Protein AF-A0A2A5VIR0-F1 (afdb_monomer)

Solvent-accessible surface area (backbone atoms only — not comparable to full-atom values): 11145 Å² total; per-residue (Å²): 131,72,74,65,56,64,57,52,56,53,51,52,52,52,54,54,52,64,68,53,48,66,62,61,69,66,68,71,65,62,74,72,66,67,50,61,72,65,53,66,57,58,93,61,82,39,83,31,46,50,78,50,69,85,52,73,14,17,58,43,72,91,41,32,42,75,50,42,84,80,55,85,81,76,68,96,75,58,80,75,69,42,66,66,67,80,75,40,81,60,95,44,83,82,37,46,68,54,30,76,36,74,37,73,74,72,58,92,94,60,79,58,70,54,76,48,72,57,94,48,82,85,64,48,86,59,58,28,58,69,59,70,51,59,45,53,60,89,81,55,58,46,72,37,65,78,39,56,35,46,24,31,39,36,32,16,93,73,30,30,38,35,42,30,37,88,61,51,71,44,49,49,77,42,70,49,62,77,49,99,63,56,110

Foldseek 3Di:
DDPVVVVVVVVVVVVVCVVCVVVVVVPPPPCVVVCLVVLLEQPDQDAEPQLNPVAQQFQFLVSHAECAVSDPPPDDYDYDHHYDLPQCPDDDQHTSSQDHHYDHDDDPPDKDKDKFFDPCPPHDPVLQFNDKDFAADSPGQCNGRPGRTQKIFTGFPHRMWMQMQQQDTDRGPDMGGPDPHRD

Structure (mmCIF, N/CA/C/O backbone):
data_AF-A0A2A5VIR0-F1
#
_entry.id   AF-A0A2A5VIR0-F1
#
loop_
_atom_site.group_PDB
_atom_site.id
_atom_site.type_symbol
_atom_site.label_atom_id
_atom_site.label_alt_id
_atom_site.label_comp_id
_atom_site.label_asym_id
_atom_site.label_entity_id
_atom_site.label_seq_id
_atom_site.pdbx_PDB_ins_code
_atom_site.Cartn_x
_atom_site.Cartn_y
_atom_site.Cartn_z
_atom_site.occupancy
_atom_site.B_iso_or_equiv
_atom_site.auth_seq_id
_atom_site.auth_comp_id
_atom_site.auth_asym_id
_atom_site.auth_atom_id
_atom_site.pdbx_PDB_model_num
ATOM 1 N N . MET A 1 1 ? -35.085 15.193 75.325 1.00 48.41 1 MET A N 1
ATOM 2 C CA . MET A 1 1 ? -33.877 15.356 74.484 1.00 48.41 1 MET A CA 1
ATOM 3 C C . MET A 1 1 ? -34.327 15.307 73.036 1.00 48.41 1 MET A C 1
ATOM 5 O O . MET A 1 1 ? -35.192 14.509 72.719 1.00 48.41 1 MET A O 1
ATOM 9 N N . ASN A 1 2 ? -33.869 16.258 72.228 1.00 51.12 2 ASN A N 1
ATOM 10 C CA . ASN A 1 2 ? -34.508 16.691 70.986 1.00 51.12 2 ASN A CA 1
ATOM 11 C C . ASN A 1 2 ? -34.318 15.664 69.846 1.00 51.12 2 ASN A C 1
ATOM 13 O O . ASN A 1 2 ? -33.248 15.612 69.245 1.00 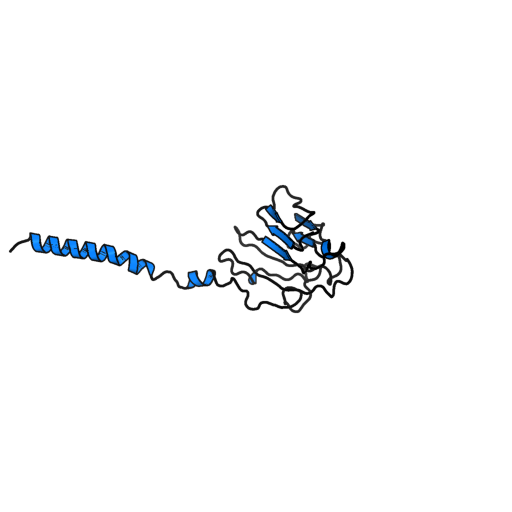51.12 2 ASN A O 1
ATOM 17 N N . GLU A 1 3 ? -35.344 14.863 69.542 1.00 54.97 3 GLU A N 1
ATOM 18 C CA . GLU A 1 3 ? -35.344 13.823 68.486 1.00 54.97 3 GLU A CA 1
ATOM 19 C C . GLU A 1 3 ? -35.065 14.379 67.072 1.00 54.97 3 GLU A C 1
ATOM 21 O O . GLU A 1 3 ? -34.673 13.641 66.166 1.00 54.97 3 GLU A O 1
ATOM 26 N N . ASN A 1 4 ? -35.177 15.700 66.891 1.00 55.66 4 ASN A N 1
ATOM 27 C CA . ASN A 1 4 ? -34.834 16.390 65.646 1.00 55.66 4 ASN A CA 1
ATOM 28 C C . ASN A 1 4 ? -33.325 16.599 65.432 1.00 55.66 4 ASN A C 1
ATOM 30 O O . ASN A 1 4 ? -32.903 16.786 64.290 1.00 55.66 4 ASN A O 1
ATOM 34 N N . ALA A 1 5 ? -32.494 16.541 66.479 1.00 55.31 5 ALA A N 1
ATOM 35 C CA . ALA A 1 5 ? -31.045 16.693 66.326 1.00 55.31 5 ALA A CA 1
ATOM 36 C C . ALA A 1 5 ? -30.426 15.475 65.617 1.00 55.31 5 ALA A C 1
ATOM 38 O O . ALA A 1 5 ? -29.619 15.627 64.703 1.00 55.31 5 ALA A O 1
ATOM 39 N N . THR A 1 6 ? -30.869 14.264 65.965 1.00 55.66 6 THR A N 1
ATOM 40 C CA . THR A 1 6 ? -30.346 13.006 65.406 1.00 55.66 6 THR A CA 1
ATOM 41 C C . THR A 1 6 ? -30.728 12.818 63.935 1.00 55.66 6 THR A C 1
ATOM 43 O O . THR A 1 6 ? -29.938 12.300 63.148 1.00 55.66 6 THR A O 1
ATOM 46 N N . ARG A 1 7 ? -31.921 13.283 63.532 1.00 55.75 7 ARG A N 1
ATOM 47 C CA . ARG A 1 7 ? -32.354 13.282 62.124 1.00 55.75 7 ARG A CA 1
ATOM 48 C C . ARG A 1 7 ? -31.561 14.268 61.266 1.00 55.75 7 ARG A C 1
ATOM 50 O O . ARG A 1 7 ? -31.216 13.927 60.141 1.00 55.75 7 ARG A O 1
ATOM 57 N N . SER A 1 8 ? -31.241 15.445 61.802 1.00 61.44 8 SER A N 1
ATOM 58 C CA . SER A 1 8 ? -30.458 16.468 61.095 1.00 61.44 8 SER A CA 1
ATOM 59 C C . SER A 1 8 ? -29.011 16.020 60.848 1.00 61.44 8 SER A C 1
ATOM 61 O O . SER A 1 8 ? -28.511 16.142 59.734 1.00 61.44 8 SER A O 1
ATOM 63 N N . VAL A 1 9 ? -28.370 15.405 61.850 1.00 64.25 9 VAL A N 1
ATOM 64 C CA . VAL A 1 9 ? -26.988 14.901 61.736 1.00 64.25 9 VAL A CA 1
ATOM 65 C C . VAL A 1 9 ? -26.881 13.724 60.761 1.00 64.25 9 VAL A C 1
ATOM 67 O O . VAL A 1 9 ? -25.942 13.665 59.974 1.00 64.25 9 VAL A O 1
ATOM 70 N N . ASN A 1 10 ? -27.850 12.804 60.757 1.00 61.81 10 ASN A N 1
ATOM 71 C CA . ASN A 1 10 ? -27.843 11.695 59.797 1.00 61.81 10 ASN A CA 1
ATOM 72 C C . ASN A 1 10 ? -28.061 12.165 58.351 1.00 61.81 10 ASN A C 1
ATOM 74 O O . ASN A 1 10 ? -27.482 11.592 57.429 1.00 61.81 10 ASN A O 1
ATOM 78 N N . LEU A 1 11 ? -28.862 13.216 58.139 1.00 63.50 11 LEU A N 1
ATOM 79 C CA . LEU A 1 11 ? -29.112 13.748 56.800 1.00 63.50 11 LEU A CA 1
ATOM 80 C C . LEU A 1 11 ? -27.880 14.469 56.231 1.00 63.50 11 LEU A C 1
ATOM 82 O O . LEU A 1 11 ? -27.562 14.296 55.056 1.00 63.50 11 LEU A O 1
ATOM 86 N N . THR A 1 12 ? -27.143 15.221 57.056 1.00 65.50 12 THR A N 1
ATOM 87 C CA . THR A 1 12 ? -25.905 15.888 56.622 1.00 65.50 12 THR A CA 1
ATOM 88 C C . THR A 1 12 ? -24.776 14.896 56.339 1.00 65.50 12 THR A C 1
ATOM 90 O O . THR A 1 12 ? -24.042 15.082 55.371 1.00 65.50 12 THR A O 1
ATOM 93 N N . LEU A 1 13 ? -24.674 13.802 57.102 1.00 64.69 13 LEU A N 1
ATOM 94 C CA . LEU A 1 13 ? -23.700 12.734 56.846 1.00 64.69 13 LEU A CA 1
ATOM 95 C C . LEU A 1 13 ? -23.971 12.007 55.517 1.00 64.69 13 LEU A C 1
ATOM 97 O O . LEU A 1 13 ? -23.041 11.784 54.746 1.00 64.69 13 LEU A O 1
ATOM 101 N N . LEU A 1 14 ? -25.236 11.712 55.198 1.00 61.66 14 LEU A N 1
ATOM 102 C CA . LEU A 1 14 ? -25.624 11.116 53.911 1.00 61.66 14 LEU A CA 1
ATOM 103 C C . LEU A 1 14 ? -25.365 12.054 52.725 1.00 61.66 14 LEU A C 1
ATOM 105 O O . LEU A 1 14 ? -24.902 11.600 51.680 1.00 61.66 14 LEU A O 1
ATOM 109 N N . MET A 1 15 ? -25.606 13.359 52.887 1.00 71.12 15 MET A N 1
ATOM 110 C CA . MET A 1 15 ? -25.321 14.344 51.840 1.00 71.12 15 MET A CA 1
ATOM 111 C C . MET A 1 15 ? -23.814 14.487 51.573 1.00 71.12 15 MET A C 1
ATOM 113 O O . MET A 1 15 ? -23.416 14.520 50.411 1.00 71.12 15 MET A O 1
ATOM 117 N N . ILE A 1 16 ? -22.964 14.471 52.607 1.00 63.25 16 ILE A N 1
ATOM 118 C CA . ILE A 1 16 ? -21.497 14.505 52.447 1.00 63.25 16 ILE A CA 1
ATOM 119 C C . ILE A 1 16 ? -20.983 13.225 51.770 1.00 63.25 16 ILE A C 1
ATOM 121 O O . ILE A 1 16 ? -20.197 13.297 50.8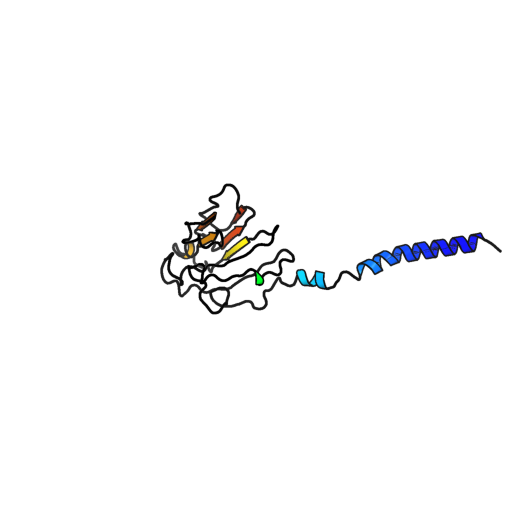27 1.00 63.25 16 ILE A O 1
ATOM 125 N N . VAL A 1 17 ? -21.473 12.054 52.188 1.00 58.59 17 VAL A N 1
ATOM 126 C CA . VAL A 1 17 ? -21.091 10.767 51.583 1.00 58.59 17 VAL A CA 1
ATOM 127 C C . VAL A 1 17 ? -21.525 10.695 50.110 1.00 58.59 17 VAL A C 1
ATOM 129 O O . VAL A 1 17 ? -20.757 10.222 49.275 1.00 58.59 17 VAL A O 1
ATOM 132 N N . SER A 1 18 ? -22.689 11.255 49.754 1.00 61.25 18 SER A N 1
ATOM 133 C CA . SER A 1 18 ? -23.177 11.294 48.365 1.00 61.25 18 SER A CA 1
ATOM 134 C C . SER A 1 18 ? -22.362 12.190 47.423 1.00 61.25 18 SER A C 1
ATOM 136 O O . SER A 1 18 ? -22.341 11.937 46.224 1.00 61.25 18 SER A O 1
ATOM 138 N N . VAL A 1 19 ? -21.666 13.205 47.951 1.00 61.88 19 VAL A N 1
ATOM 139 C CA . VAL A 1 19 ? -20.811 14.110 47.160 1.00 61.88 19 VAL A CA 1
ATOM 140 C C . VAL A 1 19 ? -19.399 13.542 46.981 1.00 61.88 19 VAL A C 1
ATOM 142 O O . VAL A 1 19 ? -18.752 13.823 45.976 1.00 61.88 19 VAL A O 1
ATOM 145 N N . CYS A 1 20 ? -18.922 12.704 47.907 1.00 56.31 20 CYS A N 1
ATOM 146 C CA . CYS A 1 20 ? -17.593 12.087 47.815 1.00 56.31 20 CYS A CA 1
ATOM 147 C C . CYS A 1 20 ? -17.580 10.723 47.094 1.00 56.31 20 CYS A C 1
ATOM 149 O O . CYS A 1 20 ? -16.542 10.331 46.568 1.00 56.31 20 CYS A O 1
ATOM 151 N N . LEU A 1 21 ? -18.709 10.006 47.023 1.00 55.53 21 LEU A N 1
ATOM 152 C CA . LEU A 1 21 ? -18.828 8.720 46.311 1.00 55.53 21 LEU A CA 1
ATOM 153 C C . LEU A 1 21 ? -18.578 8.786 44.785 1.00 55.53 21 LEU A C 1
ATOM 155 O O . LEU A 1 21 ? -17.922 7.877 44.273 1.00 55.53 21 LEU A O 1
ATOM 159 N N . PRO A 1 22 ? -19.004 9.829 44.042 1.00 54.69 22 PRO A N 1
ATOM 160 C CA . PRO A 1 22 ? -18.731 9.937 42.606 1.00 54.69 22 PRO A CA 1
ATOM 161 C C . PRO A 1 22 ? -17.238 10.053 42.278 1.00 54.69 22 PRO A C 1
ATOM 163 O O . PRO A 1 22 ? -16.830 9.683 41.184 1.00 54.69 22 PRO A O 1
ATOM 166 N N . MET A 1 23 ? -16.413 10.523 43.224 1.00 52.88 23 MET A N 1
ATOM 167 C CA . MET A 1 23 ? -14.959 10.610 43.040 1.00 52.88 23 MET A CA 1
ATOM 168 C C . MET A 1 23 ? -14.210 9.328 43.420 1.00 52.88 23 MET A C 1
ATOM 170 O O . MET A 1 23 ? -13.054 9.186 43.047 1.00 52.88 23 MET A O 1
ATOM 174 N N . LEU A 1 24 ? -14.846 8.377 44.114 1.00 52.19 24 LEU A N 1
ATOM 175 C CA . LEU A 1 24 ? -14.277 7.042 44.354 1.00 52.19 24 LEU A CA 1
ATOM 176 C C . LEU A 1 24 ? -14.576 6.073 43.201 1.00 52.19 24 LEU A C 1
ATOM 178 O O . LEU A 1 24 ? -13.773 5.190 42.933 1.00 52.19 24 LEU A O 1
ATOM 182 N N . GLY A 1 25 ? -15.686 6.268 42.479 1.00 49.69 25 GLY A N 1
ATOM 183 C CA . GLY A 1 25 ? -15.998 5.515 41.255 1.00 49.69 25 GLY A CA 1
ATOM 184 C C . GLY A 1 25 ? -15.270 6.007 39.997 1.00 49.69 25 GLY A C 1
ATOM 185 O O . GLY A 1 25 ? -15.318 5.334 38.975 1.00 49.69 25 GLY A O 1
ATOM 186 N N . ALA A 1 26 ? -14.600 7.162 40.063 1.00 47.53 26 ALA A N 1
ATOM 187 C CA . ALA A 1 26 ? -13.820 7.734 38.961 1.00 47.53 26 ALA A CA 1
ATOM 188 C C . ALA A 1 26 ? -12.320 7.370 39.007 1.00 47.53 26 ALA A C 1
ATOM 190 O O . ALA A 1 26 ? -11.573 7.801 38.134 1.00 47.53 26 ALA A O 1
ATOM 191 N N . ILE A 1 27 ? -11.870 6.610 40.017 1.00 49.50 27 ILE A N 1
ATOM 192 C CA . ILE A 1 27 ? -10.451 6.240 40.203 1.00 49.50 27 ILE A CA 1
ATOM 193 C C . ILE A 1 27 ? -10.146 4.805 39.727 1.00 49.50 27 ILE A C 1
ATOM 195 O O . ILE A 1 27 ? -8.988 4.492 39.488 1.00 49.50 27 ILE A O 1
ATOM 199 N N . ASP A 1 28 ? -11.160 3.968 39.481 1.00 48.25 28 ASP A N 1
ATOM 200 C CA . ASP A 1 28 ? -10.997 2.610 38.926 1.00 48.25 28 ASP A CA 1
ATOM 201 C C . ASP A 1 28 ? -11.468 2.531 37.461 1.00 48.25 28 ASP A C 1
ATOM 203 O O . ASP A 1 28 ? -12.173 1.609 37.048 1.00 48.25 28 ASP A O 1
ATOM 207 N N . ALA A 1 29 ? -11.068 3.503 36.635 1.00 47.41 29 ALA A N 1
ATOM 208 C CA . ALA A 1 29 ? -10.895 3.177 35.224 1.00 47.41 29 ALA A CA 1
ATOM 209 C C . ALA A 1 29 ? -9.672 2.244 35.157 1.00 47.41 29 ALA A C 1
ATOM 211 O O . ALA A 1 29 ? -8.597 2.645 35.611 1.00 47.41 29 ALA A O 1
ATOM 212 N N . PRO A 1 30 ? -9.807 0.996 34.675 1.00 46.84 30 PRO A N 1
ATOM 213 C CA . PRO A 1 30 ? -8.667 0.100 34.581 1.00 46.84 30 PRO A CA 1
ATOM 214 C C . PRO A 1 30 ? -7.590 0.782 33.735 1.00 46.84 30 PRO A C 1
ATOM 216 O O . PRO A 1 30 ? -7.866 1.214 32.617 1.00 46.84 30 PRO A O 1
ATOM 219 N N . ALA A 1 31 ? -6.362 0.848 34.255 1.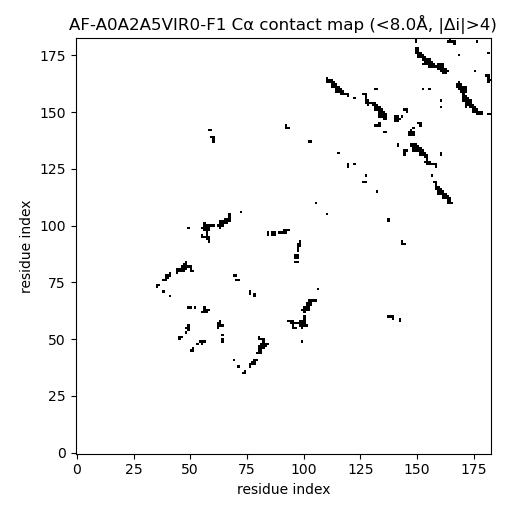00 51.28 31 ALA A N 1
ATOM 220 C CA . ALA A 1 31 ? -5.189 1.402 33.567 1.00 51.28 31 ALA A CA 1
ATOM 221 C C . ALA A 1 31 ? -4.876 0.713 32.216 1.00 51.28 31 ALA A C 1
ATOM 223 O O . ALA A 1 31 ? -3.989 1.138 31.485 1.00 51.28 31 ALA A O 1
ATOM 224 N N . GLU A 1 32 ? -5.625 -0.333 31.865 1.00 47.03 32 GLU A N 1
ATOM 225 C CA . GLU A 1 32 ? -5.625 -0.987 30.556 1.00 47.03 32 GLU A CA 1
ATOM 226 C C . GLU A 1 32 ? -6.299 -0.146 29.450 1.00 47.03 32 GLU A C 1
ATOM 228 O O . GLU A 1 32 ? -6.016 -0.366 28.278 1.00 47.03 32 GLU A O 1
ATOM 233 N N . LEU A 1 33 ? -7.155 0.837 29.780 1.00 44.25 33 LEU A N 1
ATOM 234 C CA . LEU A 1 33 ? -7.763 1.743 28.785 1.00 44.25 33 LEU A CA 1
ATOM 235 C C . LEU A 1 33 ? -6.884 2.954 28.433 1.00 44.25 33 LEU A C 1
ATOM 237 O O . LEU A 1 33 ? -7.069 3.536 27.370 1.00 44.25 33 LEU A O 1
ATOM 241 N N . ASP A 1 34 ? -5.920 3.313 29.285 1.00 43.88 34 ASP A N 1
ATOM 242 C CA . ASP A 1 34 ? -4.942 4.381 29.001 1.00 43.88 34 ASP A CA 1
ATOM 243 C C . ASP A 1 34 ? -3.813 3.879 28.080 1.00 43.88 34 ASP A C 1
ATOM 245 O O . ASP A 1 34 ? -3.156 4.638 27.379 1.00 43.88 34 ASP A O 1
ATOM 249 N N . ARG A 1 35 ? -3.640 2.553 28.006 1.00 45.34 35 ARG A N 1
ATOM 250 C CA . ARG A 1 35 ? -2.629 1.899 27.168 1.00 45.34 35 ARG A CA 1
ATOM 251 C C . ARG A 1 35 ? -3.084 1.589 25.744 1.00 45.34 35 ARG A C 1
ATOM 253 O O . ARG A 1 35 ? -2.240 1.344 24.887 1.00 45.34 35 ARG A O 1
ATOM 260 N N . ALA A 1 36 ? -4.391 1.617 25.477 1.00 45.78 36 ALA A N 1
ATOM 261 C CA . ALA A 1 36 ? -4.930 1.464 24.124 1.00 45.78 36 ALA A CA 1
ATOM 262 C C . ALA A 1 36 ? -4.579 2.671 23.230 1.00 45.78 36 ALA A C 1
ATOM 264 O O . ALA A 1 36 ? -4.409 2.519 22.026 1.00 45.78 36 ALA A O 1
ATOM 265 N N . GLY A 1 37 ? -4.382 3.856 23.826 1.00 42.31 37 GLY A N 1
ATOM 266 C CA . GLY A 1 37 ? -3.866 5.039 23.126 1.00 42.31 37 GLY A CA 1
ATOM 267 C C . GLY A 1 37 ? -2.348 5.027 22.889 1.00 42.31 37 GLY A C 1
ATOM 268 O O . GLY A 1 37 ? -1.849 5.843 22.121 1.00 42.31 37 GLY A O 1
ATOM 269 N N . GLU A 1 38 ? -1.608 4.103 23.514 1.00 42.84 38 GLU A N 1
ATOM 270 C CA . GLU A 1 38 ? -0.136 4.043 23.489 1.00 42.84 38 GLU A CA 1
ATOM 271 C C . GLU A 1 38 ? 0.425 2.909 22.609 1.00 42.84 38 GLU A C 1
ATOM 273 O O . GLU A 1 38 ? 1.589 2.532 22.736 1.00 42.84 38 GLU A O 1
ATOM 278 N N . ARG A 1 39 ? -0.365 2.373 21.672 1.00 47.81 39 ARG A N 1
ATOM 279 C CA . ARG A 1 39 ? 0.169 1.624 20.516 1.00 47.81 39 ARG A CA 1
ATOM 280 C C . ARG A 1 39 ? 0.286 2.490 19.255 1.00 47.81 39 ARG A C 1
ATOM 282 O O . ARG A 1 39 ? 0.342 1.971 18.150 1.00 47.81 39 ARG A O 1
ATOM 289 N N . GLY A 1 40 ? 0.381 3.813 19.423 1.00 43.62 40 GLY A N 1
ATOM 290 C CA . GLY A 1 40 ? 0.718 4.760 18.350 1.00 43.62 40 GLY A CA 1
ATOM 291 C C . GLY A 1 40 ? 2.161 4.653 17.840 1.00 43.62 40 GLY A C 1
ATOM 292 O O . GLY A 1 40 ? 2.537 5.343 16.899 1.00 43.62 40 GLY A O 1
ATOM 293 N N . GLU A 1 41 ? 2.969 3.782 18.437 1.00 42.53 41 GLU A N 1
ATOM 294 C CA . GLU A 1 41 ? 4.262 3.385 17.907 1.00 42.53 41 GLU A CA 1
ATOM 295 C C . GLU A 1 41 ? 4.255 1.862 17.835 1.00 42.53 41 GLU A C 1
ATOM 297 O O . GLU A 1 41 ? 4.201 1.175 18.862 1.00 42.53 41 GLU A O 1
ATOM 302 N N . THR A 1 42 ? 4.312 1.303 16.627 1.00 43.19 42 THR A N 1
ATOM 303 C CA . THR A 1 42 ? 4.797 -0.065 16.496 1.00 43.19 42 THR A CA 1
ATOM 304 C C . THR A 1 42 ? 6.105 -0.180 17.259 1.00 43.19 42 THR A C 1
ATOM 306 O O . THR A 1 42 ? 6.977 0.690 17.193 1.00 43.19 42 THR A O 1
ATOM 309 N N . SER A 1 43 ? 6.241 -1.270 18.010 1.00 45.00 43 SER A N 1
ATOM 310 C CA . SER A 1 43 ? 7.506 -1.661 18.606 1.00 45.00 43 SER A CA 1
ATOM 311 C C . SER A 1 43 ? 8.547 -1.806 17.490 1.00 45.00 43 SER A C 1
ATOM 313 O O . SER A 1 43 ? 8.625 -2.845 16.840 1.00 45.00 43 SER A O 1
ATOM 315 N N . GLY A 1 44 ? 9.316 -0.744 17.263 1.00 46.03 44 GLY A N 1
ATOM 316 C CA . GLY A 1 44 ? 10.317 -0.648 16.211 1.00 46.03 44 GLY A CA 1
ATOM 317 C C . GLY A 1 44 ? 9.817 0.130 15.000 1.00 46.03 44 GLY A C 1
ATOM 318 O O . GLY A 1 44 ? 9.231 -0.445 14.089 1.00 46.03 44 GLY A O 1
ATOM 319 N N . SER A 1 45 ? 10.152 1.423 14.947 1.00 50.56 45 SER A N 1
ATOM 320 C CA . SER A 1 45 ? 10.320 2.156 13.691 1.00 50.56 45 SER A CA 1
ATOM 321 C C . SER A 1 45 ? 11.315 1.363 12.854 1.00 50.56 45 SER A C 1
ATOM 323 O O . SER A 1 45 ? 12.526 1.389 13.082 1.00 50.56 45 SER A O 1
ATOM 325 N N . CYS A 1 46 ? 10.784 0.534 11.976 1.00 62.66 46 CYS A N 1
ATOM 326 C CA . CYS A 1 46 ? 11.584 -0.413 11.252 1.00 62.66 46 CYS A CA 1
ATOM 327 C C . CYS A 1 46 ? 12.127 0.346 10.026 1.00 62.66 46 CYS A C 1
ATOM 329 O O . CYS A 1 46 ? 11.373 0.908 9.232 1.00 62.66 46 CYS A O 1
ATOM 331 N N . SER A 1 47 ? 13.452 0.485 9.955 1.00 64.50 47 SER A N 1
ATOM 332 C CA . SER A 1 47 ? 14.144 1.110 8.826 1.00 64.50 47 SER A CA 1
ATOM 333 C C . SER A 1 47 ? 14.606 0.006 7.886 1.00 64.50 47 SER A C 1
ATOM 335 O O . SER A 1 47 ? 15.672 -0.575 8.097 1.00 64.50 47 SER A O 1
ATOM 337 N N . GLY A 1 48 ? 13.798 -0.325 6.884 1.00 67.50 48 GLY A N 1
ATOM 338 C CA . GLY A 1 48 ? 14.125 -1.379 5.935 1.00 67.50 48 GLY A CA 1
ATOM 339 C C . GLY A 1 48 ? 12.979 -1.681 4.971 1.00 67.50 48 GLY A C 1
ATOM 340 O O . GLY A 1 48 ? 11.826 -1.392 5.282 1.00 67.50 48 GLY A O 1
ATOM 341 N N . PRO A 1 49 ? 13.286 -2.259 3.801 1.00 76.19 49 PRO A N 1
ATOM 342 C CA . PRO A 1 49 ? 12.261 -2.624 2.830 1.00 76.19 49 PRO A CA 1
ATOM 343 C C . PRO A 1 49 ? 11.261 -3.634 3.428 1.00 76.19 49 PRO A C 1
ATOM 345 O O . PRO A 1 49 ? 11.522 -4.253 4.470 1.00 76.19 49 PRO A O 1
ATOM 348 N N . ASP A 1 50 ? 10.104 -3.776 2.781 1.00 84.62 50 ASP A N 1
ATOM 349 C CA . ASP A 1 50 ? 9.156 -4.872 3.035 1.00 84.62 50 ASP A CA 1
ATOM 350 C C . ASP A 1 50 ? 8.581 -4.930 4.455 1.00 84.62 50 ASP A C 1
ATOM 352 O O . ASP A 1 50 ? 8.513 -5.998 5.076 1.00 84.62 50 ASP A O 1
ATOM 356 N N . ALA A 1 51 ? 8.233 -3.775 5.033 1.00 83.81 51 ALA A N 1
ATOM 357 C CA . ALA A 1 51 ? 7.775 -3.680 6.425 1.00 83.81 51 ALA A CA 1
ATOM 358 C C . ALA A 1 51 ? 8.732 -4.374 7.426 1.00 83.81 51 ALA A C 1
ATOM 360 O O . ALA A 1 51 ? 8.322 -4.877 8.474 1.00 83.81 51 ALA A O 1
ATOM 361 N N . CYS A 1 52 ? 10.022 -4.425 7.074 1.00 80.31 52 CYS A N 1
ATOM 362 C CA . CYS A 1 52 ? 11.117 -5.029 7.829 1.00 80.31 52 CYS A CA 1
ATOM 363 C C . CYS A 1 52 ? 10.891 -6.478 8.254 1.00 80.31 52 CYS A C 1
ATOM 365 O O . CYS A 1 52 ? 11.380 -6.920 9.298 1.00 80.31 52 CYS A O 1
ATOM 367 N N . 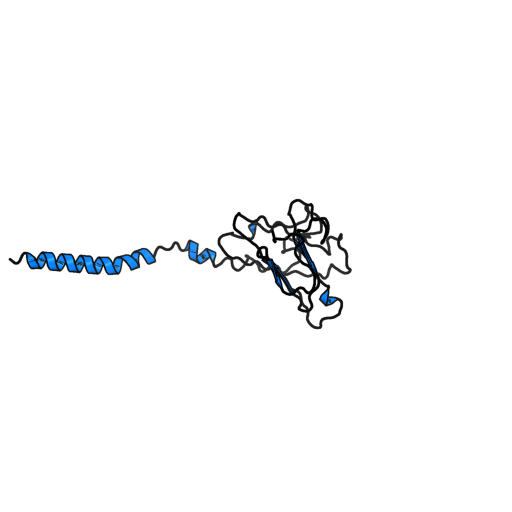ARG A 1 53 ? 10.198 -7.249 7.417 1.00 83.12 53 ARG A N 1
ATOM 368 C CA . ARG A 1 53 ? 10.032 -8.692 7.616 1.00 83.12 53 ARG A CA 1
ATOM 369 C C . ARG A 1 53 ? 11.287 -9.494 7.253 1.00 83.12 53 ARG A C 1
ATOM 371 O O . ARG A 1 53 ? 11.362 -10.682 7.553 1.00 83.12 53 ARG A O 1
ATOM 378 N N . GLY A 1 54 ? 12.304 -8.842 6.678 1.00 82.12 54 GLY A N 1
ATOM 379 C CA . GLY A 1 54 ? 13.597 -9.446 6.325 1.00 82.12 54 GLY A CA 1
ATOM 380 C C . GLY A 1 54 ? 13.565 -10.294 5.050 1.00 82.12 54 GLY A C 1
ATOM 381 O O . GLY A 1 54 ? 14.566 -10.925 4.708 1.00 82.12 54 GLY A O 1
ATOM 382 N N . THR A 1 55 ? 12.428 -10.302 4.362 1.00 88.12 55 THR A N 1
ATOM 383 C CA . THR A 1 55 ? 12.178 -10.962 3.081 1.00 88.12 55 THR A CA 1
ATOM 384 C C . THR A 1 55 ? 11.320 -10.043 2.226 1.00 88.12 55 THR A C 1
ATOM 386 O O . THR A 1 55 ? 10.448 -9.373 2.775 1.00 88.12 55 THR A O 1
ATOM 389 N N . ASP A 1 56 ? 11.531 -10.087 0.918 1.00 88.25 56 ASP A N 1
ATOM 390 C CA . ASP A 1 56 ? 10.759 -9.342 -0.079 1.00 88.25 56 ASP A CA 1
ATOM 391 C C . ASP A 1 56 ? 9.253 -9.660 0.013 1.00 88.25 56 ASP A C 1
ATOM 393 O O . ASP A 1 56 ? 8.879 -10.837 0.104 1.00 88.25 56 ASP A O 1
ATOM 397 N N . ALA A 1 57 ? 8.407 -8.626 0.047 1.00 89.44 57 ALA A N 1
ATOM 398 C CA . ALA A 1 57 ? 6.950 -8.769 0.011 1.00 89.44 57 ALA A CA 1
ATOM 399 C C . ALA A 1 57 ? 6.466 -9.264 -1.366 1.00 89.44 57 ALA A C 1
ATOM 401 O O . ALA A 1 57 ? 5.484 -10.009 -1.457 1.00 89.44 57 ALA A O 1
ATOM 402 N N . GLY A 1 58 ? 7.190 -8.916 -2.429 1.00 88.75 58 GLY A N 1
ATOM 403 C CA . GLY A 1 58 ? 7.034 -9.416 -3.786 1.00 88.75 58 GLY A CA 1
ATOM 404 C C . GLY A 1 58 ? 5.637 -9.261 -4.390 1.00 88.75 58 GLY A C 1
ATOM 405 O O . GLY A 1 58 ? 4.700 -8.711 -3.803 1.00 88.75 58 GLY A O 1
ATOM 406 N N . ASN A 1 59 ? 5.473 -9.805 -5.598 1.00 87.88 59 ASN A N 1
ATOM 407 C CA . ASN A 1 59 ? 4.250 -9.618 -6.390 1.00 87.88 59 ASN A CA 1
ATOM 408 C C . ASN A 1 59 ? 3.236 -10.770 -6.304 1.00 87.88 59 ASN A C 1
ATOM 410 O O . ASN A 1 59 ? 2.239 -10.767 -7.033 1.00 87.88 59 ASN A O 1
ATOM 414 N N . THR A 1 60 ? 3.492 -11.785 -5.472 1.00 88.88 60 THR A N 1
ATOM 415 C CA . THR A 1 60 ? 2.633 -12.970 -5.371 1.00 88.88 60 THR A CA 1
ATOM 416 C C . THR A 1 60 ? 1.986 -13.085 -4.001 1.00 88.88 60 THR A C 1
ATOM 418 O O . THR A 1 60 ? 2.609 -12.818 -2.980 1.00 88.88 60 THR A O 1
ATOM 421 N N . LEU A 1 61 ? 0.769 -13.638 -3.944 1.00 90.06 61 LEU A N 1
ATOM 422 C CA . LEU A 1 61 ? 0.079 -13.881 -2.670 1.00 90.06 61 LEU A CA 1
ATOM 423 C C . LEU A 1 61 ? 0.930 -14.669 -1.653 1.00 90.06 61 LEU A C 1
ATOM 425 O O . LEU A 1 61 ? 0.783 -14.477 -0.453 1.00 90.06 61 LEU A O 1
ATOM 429 N N . ALA A 1 62 ? 1.806 -15.563 -2.120 1.00 90.88 62 ALA A N 1
ATOM 430 C CA . ALA A 1 62 ? 2.657 -16.373 -1.251 1.00 90.88 62 ALA A CA 1
ATOM 431 C C . ALA A 1 62 ? 3.811 -15.584 -0.607 1.00 90.88 62 ALA A C 1
ATOM 433 O O . ALA A 1 62 ? 4.351 -16.042 0.400 1.00 90.88 62 ALA A O 1
ATOM 434 N N . THR A 1 63 ? 4.206 -14.455 -1.198 1.00 91.06 63 THR A N 1
ATOM 435 C CA . THR A 1 63 ? 5.269 -13.575 -0.692 1.00 91.06 63 THR A CA 1
ATOM 436 C C . THR A 1 63 ? 4.715 -12.390 0.092 1.00 91.06 63 THR A C 1
ATOM 438 O O . THR A 1 63 ? 5.437 -11.842 0.918 1.00 91.06 63 THR A O 1
ATOM 441 N N . HIS A 1 64 ? 3.439 -12.036 -0.109 1.00 91.88 64 HIS A N 1
ATOM 442 C CA . HIS A 1 64 ? 2.825 -10.898 0.569 1.00 91.88 64 HIS A CA 1
ATOM 443 C C . HIS A 1 64 ? 2.908 -11.014 2.096 1.00 91.88 64 HIS A C 1
ATOM 445 O O . HIS A 1 64 ? 2.591 -12.055 2.685 1.00 91.88 64 HIS A O 1
ATOM 451 N N . HIS A 1 65 ? 3.234 -9.901 2.753 1.00 92.06 65 HIS A N 1
ATOM 452 C CA . HIS A 1 65 ? 3.315 -9.854 4.211 1.00 92.06 65 HIS A CA 1
ATOM 453 C C . HIS A 1 65 ? 1.962 -9.584 4.842 1.00 92.06 65 HIS A C 1
ATOM 455 O O . HIS A 1 65 ? 1.276 -8.626 4.493 1.00 92.06 65 HIS A O 1
ATOM 461 N N . ASN A 1 66 ? 1.591 -10.403 5.823 1.00 92.12 66 ASN A N 1
ATOM 462 C CA . ASN A 1 66 ? 0.393 -10.170 6.616 1.00 92.12 66 ASN A CA 1
ATOM 463 C C . ASN A 1 66 ? 0.696 -9.196 7.764 1.00 92.12 66 ASN A C 1
ATOM 465 O O . ASN A 1 66 ? 1.524 -9.487 8.627 1.00 92.12 66 ASN A O 1
ATOM 469 N N . LEU A 1 67 ? 0.016 -8.049 7.754 1.00 91.44 67 LEU A N 1
ATOM 470 C CA . LEU A 1 67 ? 0.154 -6.970 8.733 1.00 91.44 67 LEU A CA 1
ATOM 471 C C . LEU A 1 67 ? -0.946 -6.994 9.805 1.00 91.44 67 LEU A C 1
ATOM 473 O O . LEU A 1 67 ? -0.935 -6.168 10.708 1.00 91.44 67 LEU A O 1
ATOM 477 N N . THR A 1 68 ? -1.897 -7.928 9.731 1.00 91.06 68 THR A N 1
ATOM 478 C CA . THR A 1 68 ? -3.075 -7.995 10.621 1.00 91.06 68 THR A CA 1
ATOM 479 C C . THR A 1 68 ? -2.709 -7.997 12.099 1.00 91.06 68 THR A C 1
ATOM 481 O O . THR A 1 68 ? -3.334 -7.296 12.893 1.00 91.06 68 THR A O 1
ATOM 484 N N . ASP A 1 69 ? -1.683 -8.764 12.459 1.00 89.50 69 ASP A N 1
ATOM 485 C CA . ASP A 1 69 ? -1.248 -8.919 13.848 1.00 89.50 69 ASP A CA 1
ATOM 486 C C . ASP A 1 69 ? -0.428 -7.720 14.357 1.00 89.50 69 ASP A C 1
ATOM 488 O O . ASP A 1 69 ? -0.123 -7.641 15.552 1.00 89.50 69 ASP A O 1
ATOM 492 N N . ASP A 1 70 ? -0.072 -6.777 13.476 1.00 87.81 70 ASP A N 1
ATOM 493 C CA . ASP A 1 70 ? 0.626 -5.551 13.871 1.00 87.81 70 ASP A CA 1
ATOM 494 C C . ASP A 1 70 ?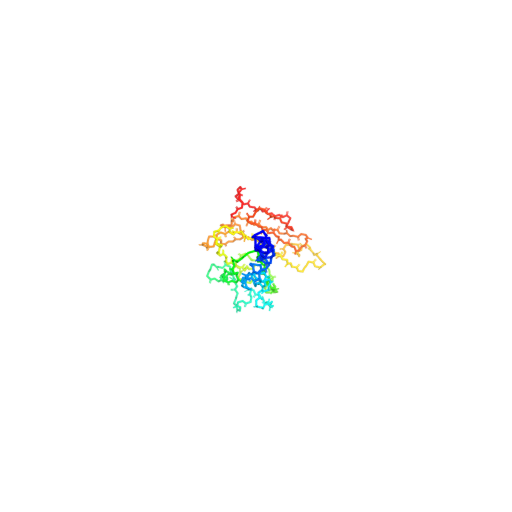 -0.340 -4.569 14.551 1.00 87.81 70 ASP A C 1
ATOM 496 O O . ASP A 1 70 ? 0.070 -3.788 15.414 1.00 87.81 70 ASP A O 1
ATOM 500 N N . PHE A 1 71 ? -1.631 -4.664 14.222 1.00 87.06 71 PHE A N 1
ATOM 501 C CA . PHE A 1 71 ? -2.701 -3.871 14.813 1.00 87.06 71 PHE A CA 1
ATOM 502 C C . PHE A 1 71 ? -3.275 -4.563 16.051 1.00 87.06 71 PHE A C 1
ATOM 504 O O . PHE A 1 71 ? -3.469 -5.778 16.097 1.00 87.06 71 PHE A O 1
ATOM 511 N N . SER A 1 72 ? -3.572 -3.777 17.085 1.00 87.94 72 SER A N 1
ATOM 512 C CA . SER A 1 72 ? -4.230 -4.279 18.296 1.00 87.94 72 SER A CA 1
ATOM 513 C C . SER A 1 72 ? -5.752 -4.286 18.187 1.00 87.94 72 SER A C 1
ATOM 515 O O . SER A 1 72 ? -6.417 -4.969 18.968 1.00 87.94 72 SER A O 1
ATOM 517 N N . TRP A 1 73 ? -6.292 -3.557 17.206 1.00 85.75 73 TRP A N 1
ATOM 518 C CA . TRP A 1 73 ? -7.721 -3.428 16.930 1.00 85.75 73 TRP A CA 1
ATOM 519 C C . TRP A 1 73 ? -8.511 -2.855 18.112 1.00 85.75 73 TRP A C 1
ATOM 521 O O . TRP A 1 73 ? -9.683 -3.178 18.293 1.00 85.75 73 TRP A O 1
ATOM 531 N N . THR A 1 74 ? -7.905 -1.989 18.931 1.00 87.75 74 THR A N 1
ATOM 532 C CA . THR A 1 74 ? -8.572 -1.397 20.112 1.00 87.75 74 THR A CA 1
ATOM 533 C C . THR A 1 74 ? -9.033 0.046 19.903 1.00 87.75 74 THR A C 1
ATOM 535 O O . THR A 1 74 ? -9.620 0.649 20.802 1.00 87.75 74 THR A O 1
ATOM 538 N N . GLY A 1 75 ? -8.845 0.585 18.699 1.00 85.00 75 GLY A N 1
ATOM 539 C CA . GLY A 1 75 ? -9.285 1.920 18.315 1.00 85.00 75 GLY A CA 1
ATOM 540 C C . GLY A 1 75 ? -8.687 2.346 16.979 1.00 85.00 75 GLY A C 1
ATOM 541 O O . GLY A 1 75 ? -8.371 1.508 16.136 1.00 85.00 75 GLY A O 1
ATOM 542 N N . THR A 1 76 ? -8.539 3.659 16.792 1.00 87.88 76 THR A N 1
ATOM 543 C CA . THR A 1 76 ? -7.783 4.217 15.666 1.00 87.88 76 THR A CA 1
ATOM 544 C C . THR A 1 76 ? -6.297 4.040 15.928 1.00 87.88 76 THR A C 1
ATOM 546 O O . THR A 1 76 ? -5.770 4.550 16.914 1.00 87.88 76 THR A O 1
ATOM 549 N N . GLU A 1 77 ? -5.632 3.336 15.024 1.00 87.00 77 GLU A N 1
ATOM 550 C CA . GLU A 1 77 ? -4.209 3.033 15.102 1.00 87.00 77 GLU A CA 1
ATOM 551 C C . GLU A 1 77 ? -3.543 3.428 13.784 1.00 87.00 77 GLU A C 1
ATOM 553 O O . GLU A 1 77 ? -4.155 3.379 12.715 1.00 87.00 77 GLU A O 1
ATOM 558 N N . THR A 1 78 ? -2.285 3.848 13.857 1.00 88.38 78 THR A N 1
ATOM 559 C CA . THR A 1 78 ? -1.476 4.166 12.681 1.00 88.38 78 THR A CA 1
ATOM 560 C C . THR A 1 78 ? -0.144 3.468 12.823 1.00 88.38 78 THR A C 1
ATOM 562 O O . THR A 1 78 ? 0.529 3.597 13.843 1.00 88.38 78 THR A O 1
ATOM 565 N N . ILE A 1 79 ? 0.222 2.734 11.780 1.00 87.00 79 ILE A N 1
ATOM 566 C CA . ILE A 1 79 ? 1.496 2.042 11.692 1.00 87.00 79 ILE A CA 1
ATOM 567 C C . ILE A 1 79 ? 2.234 2.580 10.476 1.00 87.00 79 ILE A C 1
ATOM 569 O O . ILE A 1 79 ? 1.667 2.684 9.390 1.00 87.00 79 ILE A O 1
ATOM 573 N N . THR A 1 80 ? 3.501 2.934 10.668 1.00 87.19 80 THR A N 1
ATOM 574 C CA . THR A 1 80 ? 4.347 3.493 9.615 1.00 87.19 80 THR A CA 1
ATOM 575 C C . THR A 1 80 ? 5.545 2.588 9.382 1.00 87.19 80 THR A C 1
ATOM 577 O O . THR A 1 80 ? 6.308 2.301 10.307 1.00 87.19 80 THR A O 1
ATOM 580 N N . TYR A 1 81 ? 5.729 2.187 8.127 1.00 87.00 81 TYR A N 1
ATOM 581 C CA . TYR A 1 81 ? 6.877 1.415 7.668 1.00 87.00 81 TYR A CA 1
ATOM 582 C C . TYR A 1 81 ? 7.746 2.295 6.770 1.00 87.00 81 TYR A C 1
ATOM 584 O O . TYR A 1 81 ? 7.237 2.953 5.863 1.00 87.00 81 TYR A O 1
ATOM 592 N N . TYR A 1 82 ? 9.055 2.318 7.023 1.00 84.75 82 TYR A N 1
ATOM 593 C CA . TYR A 1 82 ? 10.005 3.080 6.214 1.00 84.75 82 TYR A CA 1
ATOM 594 C C . TYR A 1 82 ? 10.773 2.137 5.300 1.00 84.75 82 TYR A C 1
ATOM 596 O O . TYR A 1 82 ? 11.561 1.332 5.788 1.00 84.75 82 TYR A O 1
ATOM 604 N N . GLY A 1 83 ? 10.583 2.284 3.992 1.00 80.56 83 GLY A N 1
ATOM 605 C CA . GLY A 1 83 ? 11.265 1.489 2.974 1.00 80.56 83 GLY A CA 1
ATOM 606 C C . GLY A 1 83 ? 12.297 2.277 2.169 1.00 80.56 83 GLY A C 1
ATOM 607 O O . GLY A 1 83 ? 12.371 3.506 2.231 1.00 80.56 83 GLY A O 1
ATOM 608 N N . ASP A 1 84 ? 13.076 1.541 1.382 1.00 79.25 84 ASP A N 1
ATOM 609 C CA . ASP A 1 84 ? 13.927 2.064 0.317 1.00 79.25 84 ASP A CA 1
ATOM 610 C C . ASP A 1 84 ? 13.604 1.302 -0.972 1.00 79.25 84 ASP A C 1
ATOM 612 O O . ASP A 1 84 ? 13.515 0.079 -0.958 1.00 79.25 84 ASP A O 1
ATOM 616 N N . ALA A 1 85 ? 13.430 2.028 -2.076 1.00 79.00 85 ALA A N 1
ATOM 617 C CA . ALA A 1 85 ? 13.064 1.458 -3.372 1.00 79.00 85 ALA A CA 1
ATOM 618 C C . ALA A 1 85 ? 14.250 1.419 -4.353 1.00 79.00 85 ALA A C 1
ATOM 620 O O . ALA A 1 85 ? 14.054 1.393 -5.566 1.00 79.00 85 ALA A O 1
ATOM 621 N N . SER A 1 86 ? 15.502 1.449 -3.874 1.00 82.06 86 SER A N 1
ATOM 622 C CA . SER A 1 86 ? 16.675 1.514 -4.763 1.00 82.06 86 SER A CA 1
ATOM 623 C C . SER A 1 86 ? 16.884 0.256 -5.616 1.00 82.06 86 SER A C 1
ATOM 625 O O . SER A 1 86 ? 17.551 0.331 -6.651 1.00 82.06 86 SER A O 1
ATOM 627 N N . ALA A 1 87 ? 16.295 -0.880 -5.223 1.00 81.75 87 ALA A N 1
ATOM 628 C CA . ALA A 1 87 ? 16.288 -2.117 -6.007 1.00 81.75 87 ALA A CA 1
ATOM 629 C C . ALA A 1 87 ? 15.409 -2.013 -7.274 1.00 81.75 87 ALA A C 1
ATOM 631 O O . ALA A 1 87 ? 15.736 -2.606 -8.307 1.00 81.75 87 ALA A O 1
ATOM 632 N N . ALA A 1 88 ? 14.365 -1.175 -7.247 1.00 84.00 88 ALA A N 1
ATOM 633 C CA . ALA A 1 88 ? 13.440 -0.925 -8.351 1.00 84.00 88 ALA A CA 1
ATOM 634 C C . ALA A 1 88 ? 14.070 -0.037 -9.446 1.00 84.00 88 ALA A C 1
ATOM 636 O O . ALA A 1 88 ? 13.730 1.130 -9.631 1.00 84.00 88 ALA A O 1
ATOM 637 N N . THR A 1 89 ? 15.015 -0.584 -10.212 1.00 84.88 89 THR A N 1
ATOM 638 C CA . THR A 1 89 ? 15.786 0.189 -11.214 1.00 84.88 89 THR A CA 1
ATOM 639 C C . THR A 1 89 ? 15.034 0.502 -12.514 1.00 84.88 89 THR A C 1
ATOM 641 O O . THR A 1 89 ? 15.506 1.292 -13.335 1.00 84.88 89 THR A O 1
ATOM 644 N N . SER A 1 90 ? 13.872 -0.113 -12.738 1.00 83.75 90 SER A N 1
ATOM 645 C CA . SER A 1 90 ? 13.030 0.107 -13.919 1.00 83.75 90 SER A CA 1
ATOM 646 C C . SER A 1 90 ? 11.569 -0.172 -13.595 1.00 83.75 90 SER A C 1
ATOM 648 O O . SER A 1 90 ? 11.289 -0.826 -12.602 1.00 83.75 90 SER A O 1
ATOM 650 N N . PHE A 1 91 ? 10.633 0.290 -14.424 1.00 83.81 91 PHE A N 1
ATOM 651 C CA . PHE A 1 91 ? 9.221 -0.048 -14.245 1.00 83.81 91 PHE A CA 1
ATOM 652 C C . PHE A 1 91 ? 8.959 -1.517 -14.612 1.00 83.81 91 PHE A C 1
ATOM 654 O O . PHE A 1 91 ? 9.163 -1.912 -15.762 1.00 83.81 91 PHE A O 1
ATOM 661 N N . SER A 1 92 ? 8.447 -2.298 -13.660 1.00 86.25 92 SER A N 1
ATOM 662 C CA . SER A 1 92 ? 7.950 -3.657 -13.887 1.00 86.25 92 SER A CA 1
ATOM 663 C C . SER A 1 92 ? 6.774 -3.948 -12.964 1.00 86.25 92 SER A C 1
ATOM 665 O O . SER A 1 92 ? 6.884 -3.807 -11.756 1.00 86.25 92 SER A O 1
ATOM 667 N N . SER A 1 93 ? 5.644 -4.382 -13.519 1.00 78.38 93 SER A N 1
ATOM 668 C CA . SER A 1 93 ? 4.456 -4.741 -12.730 1.00 78.38 93 SER A CA 1
ATOM 669 C C . SER A 1 93 ? 4.434 -6.210 -12.291 1.00 78.38 93 SER A C 1
ATOM 671 O O . SER A 1 93 ? 3.414 -6.674 -11.794 1.00 78.38 93 SER A O 1
ATOM 673 N N . THR A 1 94 ? 5.493 -6.966 -12.591 1.00 81.12 94 THR A N 1
ATOM 674 C CA . THR A 1 94 ? 5.590 -8.419 -12.365 1.00 81.12 94 THR A CA 1
ATOM 675 C C . THR A 1 94 ? 6.967 -8.829 -11.840 1.00 81.12 94 THR A C 1
ATOM 677 O O . THR A 1 94 ? 7.344 -9.992 -11.961 1.00 81.12 94 THR A O 1
ATOM 680 N N . SER A 1 95 ? 7.765 -7.870 -11.371 1.00 87.06 95 SER A N 1
ATOM 681 C CA . SER A 1 95 ? 9.036 -8.133 -10.690 1.00 87.06 95 SER A CA 1
ATOM 682 C C . SER A 1 95 ? 8.821 -7.953 -9.199 1.00 87.06 95 SER A C 1
ATOM 684 O O . SER A 1 95 ? 8.078 -7.054 -8.816 1.00 87.06 95 SER A O 1
ATOM 686 N N . ASP A 1 96 ? 9.452 -8.798 -8.389 1.00 88.31 96 ASP A N 1
ATOM 687 C CA . ASP A 1 96 ? 9.337 -8.714 -6.929 1.00 88.31 96 ASP A CA 1
ATOM 688 C C . ASP A 1 96 ? 9.954 -7.401 -6.415 1.00 88.31 96 ASP A C 1
ATOM 690 O O . ASP A 1 96 ? 9.246 -6.631 -5.788 1.00 88.31 96 ASP A O 1
ATOM 694 N N . ASP A 1 97 ? 11.142 -7.016 -6.911 1.00 88.12 97 ASP A N 1
ATOM 695 C CA . ASP A 1 97 ? 11.821 -5.740 -6.585 1.00 88.12 97 ASP A CA 1
ATOM 696 C C . ASP A 1 97 ? 10.989 -4.450 -6.811 1.00 88.12 97 ASP A C 1
ATOM 698 O O . ASP A 1 97 ? 11.429 -3.355 -6.459 1.00 88.12 97 ASP A O 1
ATOM 702 N N . ASN A 1 98 ? 9.855 -4.531 -7.511 1.00 87.88 98 ASN A N 1
ATOM 703 C CA . ASN A 1 98 ? 9.043 -3.389 -7.932 1.00 87.88 98 ASN A CA 1
ATOM 704 C C . ASN A 1 98 ? 7.649 -3.342 -7.309 1.00 87.88 98 ASN A C 1
ATOM 706 O O . ASN A 1 98 ? 6.951 -2.336 -7.474 1.00 87.88 98 ASN A O 1
ATOM 710 N N . ALA A 1 99 ? 7.205 -4.440 -6.716 1.00 88.19 99 ALA A N 1
ATOM 711 C CA . ALA A 1 99 ? 5.840 -4.599 -6.274 1.00 88.19 99 ALA A CA 1
ATOM 712 C C . ALA A 1 99 ? 5.853 -5.300 -4.928 1.00 88.19 99 ALA A C 1
ATOM 714 O O . ALA A 1 99 ? 6.195 -6.472 -4.858 1.00 88.19 99 ALA A O 1
ATOM 715 N N . ASP A 1 100 ? 5.390 -4.578 -3.913 1.00 89.38 100 ASP A N 1
ATOM 716 C CA . ASP A 1 100 ? 5.305 -5.076 -2.550 1.00 89.38 100 ASP A CA 1
ATOM 717 C C . ASP A 1 100 ? 3.833 -5.256 -2.193 1.00 89.38 100 ASP A C 1
ATOM 719 O 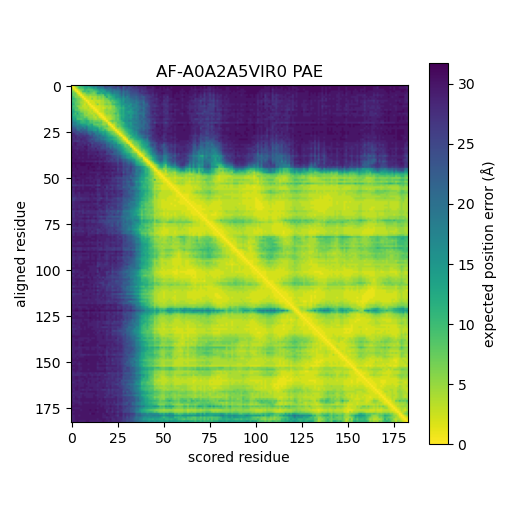O . ASP A 1 100 ? 3.063 -4.287 -2.148 1.00 89.38 100 ASP A O 1
ATOM 723 N N . GLY A 1 101 ? 3.421 -6.496 -1.943 1.00 90.81 101 GLY A N 1
ATOM 724 C CA . GLY A 1 101 ? 2.067 -6.787 -1.495 1.00 90.81 101 GLY A CA 1
ATOM 725 C C . GLY A 1 101 ? 1.952 -6.975 0.015 1.00 90.81 101 GLY A C 1
ATOM 726 O O . GLY A 1 101 ? 2.732 -7.687 0.648 1.00 90.81 101 GLY A O 1
ATOM 727 N N . TYR A 1 102 ? 0.905 -6.384 0.587 1.00 92.69 102 TYR A N 1
ATOM 728 C CA . TYR A 1 102 ? 0.589 -6.482 2.009 1.00 92.69 102 TYR A CA 1
ATOM 729 C C . TYR A 1 102 ? -0.855 -6.945 2.202 1.00 92.69 102 TYR A C 1
ATOM 731 O O . TYR A 1 102 ? -1.756 -6.537 1.468 1.00 92.69 102 TYR A O 1
ATOM 739 N N . LEU A 1 103 ? -1.073 -7.808 3.191 1.00 93.69 103 LEU A N 1
ATOM 740 C CA . LEU A 1 103 ? -2.380 -8.347 3.551 1.00 93.69 103 LEU A CA 1
ATOM 741 C C . LEU A 1 103 ? -2.831 -7.766 4.887 1.00 93.69 103 LEU A C 1
ATOM 743 O O . LEU A 1 103 ? -2.060 -7.716 5.846 1.00 93.69 103 LEU A O 1
ATOM 747 N N . LEU A 1 104 ? -4.100 -7.373 4.945 1.00 91.94 104 LEU A N 1
ATOM 748 C CA . LEU A 1 104 ? -4.740 -6.858 6.145 1.00 91.94 104 LEU A CA 1
ATOM 749 C C . LEU A 1 104 ? -6.132 -7.480 6.275 1.00 91.94 104 LEU A C 1
ATOM 751 O O . LEU A 1 104 ? -7.015 -7.225 5.457 1.00 91.94 104 LEU A O 1
ATOM 755 N N . GLU A 1 105 ? -6.326 -8.307 7.297 1.00 92.25 105 GLU A N 1
ATOM 756 C CA . GLU A 1 105 ? -7.623 -8.871 7.648 1.00 92.25 105 GLU A CA 1
ATOM 757 C C . GLU A 1 105 ? -8.313 -7.948 8.648 1.00 92.25 105 GLU A C 1
ATOM 759 O O . GLU A 1 105 ? -7.912 -7.821 9.803 1.00 92.25 105 GLU A O 1
ATOM 764 N N . LEU A 1 106 ? -9.364 -7.279 8.187 1.00 89.31 106 LEU A N 1
ATOM 765 C CA . LEU A 1 106 ? -10.086 -6.292 8.980 1.00 89.31 106 LEU A CA 1
ATOM 766 C C . LEU A 1 106 ? -11.163 -6.984 9.824 1.00 89.31 106 LEU A C 1
ATOM 768 O O . LEU A 1 106 ? -12.037 -7.662 9.267 1.00 89.31 106 LEU A O 1
ATOM 772 N N . PRO A 1 107 ? -11.177 -6.793 11.154 1.00 90.06 107 PRO A N 1
ATOM 773 C CA . PRO A 1 107 ? -12.319 -7.161 11.971 1.00 90.06 107 PRO A CA 1
ATOM 774 C C . PRO A 1 107 ? -13.569 -6.396 11.530 1.00 90.06 107 PRO A C 1
ATOM 776 O O . PRO A 1 107 ? -13.508 -5.265 11.044 1.00 90.06 107 PRO A O 1
ATOM 779 N N . TYR A 1 108 ? -14.737 -6.998 11.746 1.00 88.19 108 TYR A N 1
ATOM 780 C CA . TYR A 1 108 ? -16.001 -6.369 11.378 1.00 88.19 108 TYR A CA 1
ATOM 781 C C . TYR A 1 108 ? -16.169 -4.993 12.042 1.00 88.19 108 TYR A C 1
ATOM 783 O O . TYR A 1 108 ? -16.036 -4.863 13.259 1.00 88.19 108 TYR A O 1
ATOM 791 N N . GLY A 1 109 ? -16.527 -3.989 11.237 1.00 87.31 109 GLY A N 1
ATOM 792 C CA . GLY A 1 109 ? -16.742 -2.613 11.691 1.00 87.31 109 GLY A CA 1
ATOM 793 C C . GLY A 1 109 ? -15.496 -1.725 11.664 1.00 87.31 109 GLY A C 1
ATOM 794 O O . GLY A 1 109 ? -15.609 -0.555 12.022 1.00 87.31 109 GLY A O 1
ATOM 795 N N . TYR A 1 110 ? -14.346 -2.245 11.227 1.00 89.44 110 TYR A N 1
ATOM 796 C CA . TYR A 1 110 ? -13.134 -1.461 10.998 1.00 89.44 110 TYR A CA 1
ATOM 797 C C . TYR A 1 110 ? -13.001 -1.100 9.520 1.00 89.44 110 TYR A C 1
ATOM 799 O O . TYR A 1 110 ? -13.359 -1.881 8.641 1.00 89.44 110 TYR A O 1
ATOM 807 N N . GLY A 1 111 ? -12.468 0.093 9.272 1.00 90.62 111 GLY A N 1
ATOM 808 C CA . GLY A 1 111 ? -11.963 0.520 7.973 1.00 90.62 111 GLY A CA 1
ATOM 809 C C . GLY A 1 111 ? -10.459 0.750 8.054 1.00 90.62 111 GLY A C 1
ATOM 810 O O . GLY A 1 111 ? -9.874 0.698 9.140 1.00 90.62 111 GLY A O 1
ATOM 811 N N . TYR A 1 112 ? -9.837 1.027 6.917 1.00 91.31 112 TYR A N 1
ATOM 812 C CA . TYR A 1 112 ? -8.421 1.373 6.864 1.00 91.31 112 TYR A CA 1
ATOM 813 C C . TYR A 1 112 ? -8.176 2.546 5.927 1.00 91.31 112 TYR A C 1
ATOM 815 O O . TYR A 1 112 ? -8.943 2.800 4.996 1.00 91.31 112 TYR A O 1
ATOM 823 N N . THR A 1 113 ? -7.058 3.220 6.171 1.00 92.81 113 THR A N 1
ATOM 824 C CA . THR A 1 113 ? -6.475 4.206 5.270 1.00 92.81 113 THR A CA 1
ATOM 825 C C . THR A 1 113 ? -5.043 3.781 4.990 1.00 92.81 113 THR A C 1
ATOM 827 O O . THR A 1 113 ? -4.274 3.541 5.919 1.00 92.81 113 THR A O 1
ATOM 830 N N . VAL A 1 114 ? -4.691 3.668 3.712 1.00 93.12 114 VAL A N 1
ATOM 831 C CA . VAL A 1 114 ? -3.309 3.492 3.267 1.00 93.12 114 VAL A CA 1
ATOM 832 C C . VAL A 1 114 ? -2.768 4.855 2.887 1.00 93.12 114 VAL A C 1
ATOM 834 O O . VAL A 1 114 ? -3.318 5.513 2.006 1.00 93.12 114 VAL A O 1
ATOM 837 N N . GLU A 1 115 ? -1.669 5.245 3.520 1.00 93.19 115 GLU A N 1
ATOM 838 C CA . GLU A 1 115 ? -0.901 6.419 3.136 1.00 93.19 115 GLU A CA 1
ATOM 839 C C . GLU A 1 115 ? 0.479 5.988 2.642 1.00 93.19 115 GLU A C 1
ATOM 841 O O . GLU A 1 115 ? 1.260 5.380 3.371 1.00 93.19 115 GLU A O 1
ATOM 846 N N . LEU A 1 116 ? 0.776 6.326 1.391 1.00 92.75 116 LEU A N 1
ATOM 847 C CA . LEU A 1 116 ? 2.085 6.168 0.785 1.00 92.75 116 LEU A CA 1
ATOM 848 C C . LEU A 1 116 ? 2.686 7.546 0.547 1.00 92.75 116 LEU A C 1
ATOM 850 O O . LEU A 1 116 ? 2.101 8.368 -0.155 1.00 92.75 116 LEU A O 1
ATOM 854 N N . SER A 1 117 ? 3.879 7.782 1.078 1.00 92.00 117 SER A N 1
ATOM 855 C CA . SER A 1 117 ? 4.654 8.987 0.802 1.00 92.00 117 SER A CA 1
ATOM 856 C C . SER A 1 117 ? 6.087 8.636 0.427 1.00 92.00 117 SER A C 1
ATOM 858 O O . SER A 1 117 ? 6.629 7.616 0.852 1.00 92.00 117 SER A O 1
ATOM 860 N N . TRP A 1 118 ? 6.702 9.476 -0.401 1.00 90.38 118 TRP A N 1
ATOM 861 C CA . TRP A 1 118 ? 8.097 9.323 -0.799 1.00 90.38 118 TRP A CA 1
ATOM 862 C C . TRP A 1 118 ? 8.797 10.671 -0.881 1.00 90.38 118 TRP A C 1
ATOM 864 O O . TRP A 1 118 ? 8.177 11.737 -0.895 1.00 90.38 118 TRP A O 1
ATOM 874 N N . ASN A 1 119 ? 10.126 10.634 -0.936 1.00 88.06 119 ASN A N 1
ATOM 875 C CA . ASN A 1 119 ? 10.903 11.846 -1.118 1.00 88.06 119 ASN A CA 1
ATOM 876 C C . ASN A 1 119 ? 10.663 12.427 -2.518 1.00 88.06 119 ASN A C 1
ATOM 878 O O . ASN A 1 119 ? 11.194 11.928 -3.501 1.00 88.06 119 ASN A O 1
ATOM 882 N N . HIS A 1 120 ? 9.912 13.524 -2.579 1.00 89.62 120 HIS A N 1
ATOM 883 C CA . HIS A 1 120 ? 9.572 14.237 -3.817 1.00 89.62 120 HIS A CA 1
ATOM 884 C C . HIS A 1 120 ? 10.367 15.550 -3.976 1.00 89.62 120 HIS A C 1
ATOM 886 O O . HIS A 1 120 ? 10.020 16.464 -4.723 1.00 89.62 120 HIS A O 1
ATOM 892 N N . THR A 1 121 ? 11.477 15.697 -3.250 1.00 88.06 121 THR A N 1
ATOM 893 C CA . THR A 1 121 ? 12.293 16.917 -3.316 1.00 88.06 121 THR A CA 1
ATOM 894 C C . THR A 1 121 ? 12.977 17.042 -4.678 1.00 88.06 121 THR A C 1
ATOM 896 O O . THR A 1 121 ? 13.721 16.160 -5.091 1.00 88.06 121 THR A O 1
ATOM 899 N N . GLY A 1 122 ? 12.794 18.174 -5.368 1.00 81.94 122 GLY A N 1
ATOM 900 C CA . GLY A 1 122 ? 13.398 18.391 -6.692 1.00 81.94 122 GLY A CA 1
ATOM 901 C C . GLY A 1 122 ? 12.673 17.673 -7.837 1.00 81.94 122 GLY A C 1
ATOM 902 O O . GLY A 1 122 ? 13.271 17.484 -8.895 1.00 81.94 122 GLY A O 1
ATOM 903 N N . ALA A 1 123 ? 11.407 17.304 -7.605 1.00 78.50 123 ALA A N 1
ATOM 904 C CA . ALA A 1 123 ? 10.437 16.710 -8.521 1.00 78.50 123 ALA A CA 1
ATOM 905 C C . ALA A 1 123 ? 10.787 16.795 -10.016 1.00 78.50 123 ALA A C 1
ATOM 907 O O . ALA A 1 123 ? 10.731 17.859 -10.642 1.00 78.50 123 ALA A O 1
ATOM 908 N N . SER A 1 124 ? 11.082 15.639 -10.609 1.00 83.88 124 SER A N 1
ATOM 909 C CA . SER A 1 124 ? 11.164 15.470 -12.058 1.00 83.88 124 SER A CA 1
ATOM 910 C C . SER A 1 124 ? 9.867 14.873 -12.609 1.00 83.88 124 SER A C 1
ATOM 912 O O . SER A 1 124 ? 8.997 14.429 -11.859 1.00 83.88 124 SER A O 1
ATOM 914 N N . PHE A 1 125 ? 9.744 14.807 -13.940 1.00 86.12 125 PHE A N 1
ATOM 915 C CA . PHE A 1 125 ? 8.624 14.105 -14.569 1.00 86.12 125 PHE A CA 1
ATOM 916 C C . PHE A 1 125 ? 8.499 12.653 -14.087 1.00 86.12 125 PHE A C 1
ATOM 918 O O . PHE A 1 125 ? 7.382 12.171 -14.033 1.00 86.12 125 PHE A O 1
ATOM 925 N N . TYR A 1 126 ? 9.590 11.971 -13.726 1.00 85.44 126 TYR A N 1
ATOM 926 C CA . TYR A 1 126 ? 9.543 10.567 -13.304 1.00 85.44 126 TYR A CA 1
ATOM 927 C C . TYR A 1 126 ? 9.244 10.386 -11.810 1.00 85.44 126 TYR A C 1
ATOM 929 O O . TYR A 1 126 ? 8.521 9.459 -11.473 1.00 85.44 126 TYR A O 1
ATOM 937 N N . GLU A 1 127 ? 9.705 11.294 -10.941 1.00 87.12 127 GLU A N 1
ATOM 938 C CA . GLU A 1 127 ? 9.430 11.266 -9.480 1.00 87.12 127 GLU A CA 1
ATOM 939 C C . GLU A 1 127 ? 7.941 11.288 -9.161 1.00 87.12 127 GLU A C 1
ATOM 941 O O . GLU A 1 127 ? 7.419 10.622 -8.274 1.00 87.12 127 GLU A O 1
ATOM 946 N N . ASN A 1 128 ? 7.260 12.067 -9.975 1.00 89.81 128 ASN A N 1
ATOM 947 C CA . ASN A 1 128 ? 5.835 12.130 -10.106 1.00 89.81 128 ASN A CA 1
ATOM 948 C C . ASN A 1 128 ? 5.193 10.723 -10.151 1.00 89.81 128 ASN A C 1
ATOM 950 O O . ASN A 1 128 ? 4.293 10.426 -9.364 1.00 89.81 128 ASN A O 1
ATOM 954 N N . TYR A 1 129 ? 5.687 9.843 -11.024 1.00 89.00 129 TYR A N 1
ATOM 955 C CA . TYR A 1 129 ? 5.153 8.500 -11.285 1.00 89.00 129 TYR A CA 1
ATOM 956 C C . TYR A 1 129 ? 5.894 7.385 -10.535 1.00 89.00 129 TYR A C 1
ATOM 958 O O . TYR A 1 129 ? 5.7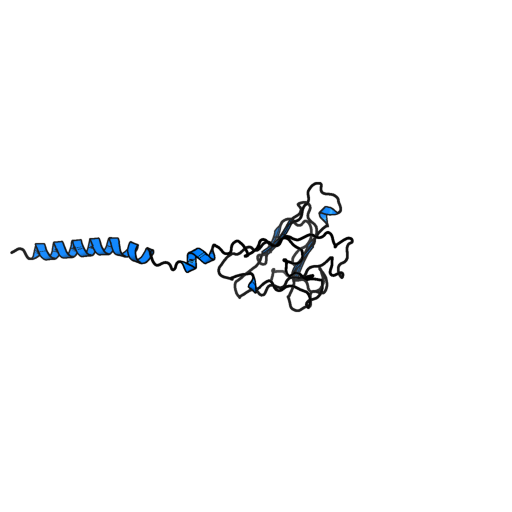91 6.226 -10.936 1.00 89.00 129 TYR A O 1
ATOM 966 N N . ALA A 1 130 ? 6.657 7.721 -9.491 1.00 88.38 130 ALA A N 1
ATOM 967 C CA . ALA A 1 130 ? 7.517 6.760 -8.806 1.00 88.38 130 ALA A CA 1
ATOM 968 C C . ALA A 1 130 ? 6.727 5.600 -8.184 1.00 88.38 130 ALA A C 1
ATOM 970 O O . ALA A 1 130 ? 7.178 4.459 -8.240 1.00 88.38 130 ALA A O 1
ATOM 971 N N . PHE A 1 131 ? 5.534 5.880 -7.651 1.00 90.19 131 PHE A N 1
ATOM 972 C CA . PHE A 1 131 ? 4.734 4.884 -6.951 1.00 90.19 131 PHE A CA 1
ATOM 973 C C . PHE A 1 131 ? 3.264 4.866 -7.367 1.00 90.19 131 PHE A C 1
ATOM 975 O O . PHE A 1 131 ? 2.708 5.831 -7.905 1.00 90.19 131 PHE A O 1
ATOM 982 N N . MET 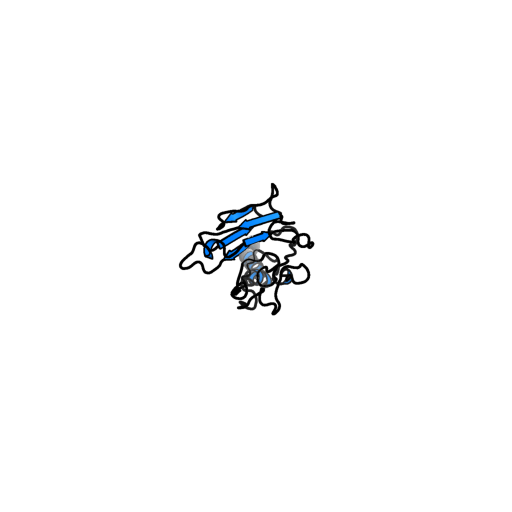A 1 132 ? 2.637 3.725 -7.085 1.00 90.75 132 MET A N 1
ATOM 983 C CA . MET A 1 132 ? 1.218 3.455 -7.281 1.00 90.75 132 MET A CA 1
ATOM 984 C C . MET A 1 132 ? 0.694 2.701 -6.064 1.00 90.75 132 MET A C 1
ATOM 986 O O . MET A 1 132 ? 1.413 1.890 -5.489 1.00 90.75 132 MET A O 1
ATOM 990 N N . VAL A 1 133 ? -0.570 2.925 -5.717 1.00 92.81 133 VAL A N 1
ATOM 991 C CA . VAL A 1 133 ? -1.273 2.133 -4.703 1.00 92.81 133 VAL A CA 1
ATOM 992 C C . VAL A 1 133 ? -2.437 1.432 -5.382 1.00 92.81 133 VAL A C 1
ATOM 994 O O . VAL A 1 133 ? -3.242 2.075 -6.052 1.00 92.81 133 VAL A O 1
ATOM 997 N N . SER A 1 134 ? -2.537 0.118 -5.224 1.00 91.62 134 SER A N 1
ATOM 998 C CA . SER A 1 134 ? -3.691 -0.666 -5.668 1.00 91.62 134 SER A CA 1
ATOM 999 C C . SER A 1 134 ? -4.278 -1.420 -4.492 1.00 91.62 134 SER A C 1
ATOM 1001 O O . SER A 1 134 ? -3.536 -2.035 -3.731 1.00 91.62 134 SER A O 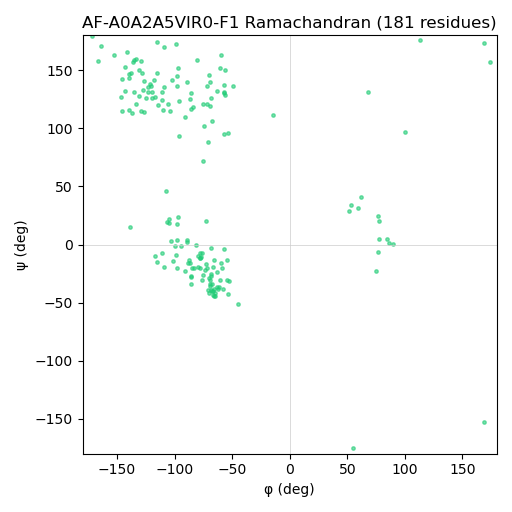1
ATOM 1003 N N . LEU A 1 135 ? -5.600 -1.394 -4.375 1.00 92.06 135 LEU A N 1
ATOM 1004 C CA . LEU A 1 135 ? -6.345 -2.061 -3.314 1.00 92.06 135 LEU A CA 1
ATOM 1005 C C . LEU A 1 135 ? -7.254 -3.106 -3.939 1.00 92.06 135 LEU A C 1
ATOM 1007 O O . LEU A 1 135 ? -7.831 -2.871 -4.999 1.00 92.06 135 LEU A O 1
ATOM 1011 N N . GLY A 1 136 ? -7.391 -4.254 -3.295 1.00 91.38 136 GLY A N 1
ATOM 1012 C CA . GLY A 1 136 ? -8.184 -5.369 -3.788 1.00 91.38 136 GLY A CA 1
ATOM 1013 C C . GLY A 1 136 ? -8.306 -6.472 -2.740 1.00 91.38 136 GLY A C 1
ATOM 1014 O O . GLY A 1 136 ? -7.764 -6.347 -1.638 1.00 91.38 136 GLY A O 1
ATOM 1015 N N . PRO A 1 137 ? -9.026 -7.552 -3.063 1.00 89.88 137 PRO A N 1
ATOM 1016 C CA . PRO A 1 137 ? -9.233 -8.651 -2.139 1.00 89.88 137 PRO A CA 1
ATOM 1017 C C . PRO A 1 137 ? -7.929 -9.429 -1.912 1.00 89.88 137 PRO A C 1
ATOM 1019 O O . PRO A 1 137 ? -7.185 -9.739 -2.845 1.00 89.88 137 PRO A O 1
ATOM 1022 N N . GLY A 1 138 ? -7.692 -9.830 -0.662 1.00 88.31 138 GLY A N 1
ATOM 1023 C CA . GLY A 1 138 ? -6.566 -10.685 -0.264 1.00 88.31 138 GLY A CA 1
ATOM 1024 C C . GLY A 1 138 ? -6.693 -12.155 -0.692 1.00 88.31 138 GLY A C 1
ATOM 1025 O O . GLY A 1 138 ? -6.053 -13.019 -0.104 1.00 88.31 138 GLY A O 1
ATOM 1026 N N . ASP A 1 139 ? -7.533 -12.467 -1.683 1.00 88.31 139 ASP A N 1
ATOM 1027 C CA . ASP A 1 139 ? -7.824 -13.830 -2.153 1.00 88.31 139 ASP A CA 1
ATOM 1028 C C . ASP A 1 139 ? -6.875 -14.318 -3.266 1.00 88.31 139 ASP A C 1
ATOM 1030 O O . ASP A 1 139 ? -7.025 -15.428 -3.782 1.00 88.31 139 ASP A O 1
ATOM 1034 N N . GLY A 1 140 ? -5.895 -13.490 -3.640 1.00 84.62 140 GLY A N 1
ATOM 1035 C CA . GLY A 1 140 ? -4.932 -13.772 -4.705 1.00 84.62 140 GLY A CA 1
ATOM 1036 C C . GLY A 1 140 ? -5.417 -13.437 -6.113 1.00 84.62 140 GLY A C 1
ATOM 1037 O O . GLY A 1 140 ? -4.701 -13.709 -7.074 1.00 84.62 140 GLY A O 1
ATOM 1038 N N . SER A 1 141 ? -6.601 -12.838 -6.269 1.00 87.31 141 SER A N 1
ATOM 1039 C CA . SER A 1 141 ? -7.066 -12.345 -7.574 1.00 87.31 141 SER A CA 1
ATOM 1040 C C . SER A 1 141 ? -6.335 -11.078 -8.038 1.00 87.31 141 SER A C 1
ATOM 1042 O O . SER A 1 141 ? -6.343 -10.769 -9.235 1.00 87.31 141 SER A O 1
ATOM 1044 N N . MET A 1 142 ? -5.653 -10.381 -7.122 1.00 86.75 142 MET A N 1
ATOM 1045 C CA . MET A 1 142 ? -4.742 -9.276 -7.423 1.00 86.75 142 MET A CA 1
ATOM 1046 C C . MET A 1 142 ? -3.458 -9.784 -8.089 1.00 86.75 142 MET A C 1
ATOM 1048 O O . MET A 1 142 ? -2.467 -10.072 -7.429 1.00 86.75 142 MET A O 1
ATOM 1052 N N . VAL A 1 143 ? -3.483 -9.894 -9.417 1.00 79.38 143 VAL A N 1
ATOM 1053 C CA . VAL A 1 143 ? -2.334 -10.341 -10.235 1.00 79.38 143 VAL A CA 1
ATOM 1054 C C . VAL A 1 143 ? -1.555 -9.185 -10.875 1.00 79.38 143 VAL A C 1
ATOM 1056 O O . VAL A 1 143 ? -0.527 -9.396 -11.512 1.00 79.38 143 VAL A O 1
ATOM 1059 N N . SER A 1 144 ? -2.081 -7.961 -10.782 1.00 82.88 144 SER A N 1
ATOM 1060 C CA . SER A 1 144 ? -1.438 -6.716 -11.215 1.00 82.88 144 SER A CA 1
ATOM 1061 C C . SER A 1 144 ? -2.169 -5.522 -10.591 1.00 82.88 144 SER A C 1
ATOM 1063 O O . SER A 1 144 ? -3.274 -5.678 -10.075 1.00 82.88 144 SER A O 1
ATOM 1065 N N . TYR A 1 145 ? -1.618 -4.314 -10.722 1.00 84.00 145 TYR A N 1
ATOM 1066 C CA . TYR A 1 145 ? -2.170 -3.084 -10.136 1.00 84.00 145 TYR A CA 1
ATOM 1067 C C . TYR A 1 145 ? -3.600 -2.734 -10.597 1.00 84.00 145 TYR A C 1
ATOM 1069 O O . TYR A 1 145 ? -4.284 -1.967 -9.930 1.00 84.00 145 TYR A O 1
ATOM 1077 N N . TYR A 1 146 ? -4.059 -3.266 -11.735 1.00 84.06 146 TYR A N 1
ATOM 1078 C CA . TYR A 1 146 ? -5.397 -3.013 -12.298 1.00 84.06 146 TYR A CA 1
ATOM 1079 C C . TYR A 1 146 ? -6.277 -4.267 -12.397 1.00 84.06 146 TYR A C 1
ATOM 1081 O O . TYR A 1 146 ? -7.458 -4.167 -12.721 1.00 84.06 146 TYR A O 1
ATOM 1089 N N . SER A 1 147 ? -5.717 -5.458 -12.174 1.00 87.12 147 SER A N 1
ATOM 1090 C CA . SER A 1 147 ? -6.422 -6.726 -12.379 1.00 87.12 147 SER A CA 1
ATOM 1091 C C . SER A 1 147 ? -6.791 -7.330 -11.035 1.00 87.12 147 SER A C 1
ATOM 1093 O O . SER A 1 147 ? -5.909 -7.591 -10.226 1.00 87.12 147 SER A O 1
ATOM 1095 N N . GLY A 1 148 ? -8.086 -7.550 -10.808 1.00 85.94 148 GLY A N 1
ATOM 1096 C CA . GLY A 1 148 ? -8.607 -8.000 -9.512 1.00 85.94 148 GLY A CA 1
ATOM 1097 C C . GLY A 1 148 ? -8.672 -6.897 -8.449 1.00 85.94 148 GLY A C 1
ATOM 1098 O O . GLY A 1 148 ? -9.250 -7.115 -7.394 1.00 85.94 148 GLY A O 1
ATOM 1099 N N . ALA A 1 149 ? -8.141 -5.704 -8.729 1.00 89.25 149 ALA A N 1
ATOM 1100 C CA . ALA A 1 149 ? -8.200 -4.562 -7.827 1.00 89.25 149 ALA A CA 1
ATOM 1101 C C . ALA A 1 149 ? -9.627 -3.989 -7.715 1.00 89.25 149 ALA A C 1
ATOM 1103 O O . ALA A 1 149 ? -10.384 -3.948 -8.686 1.00 89.25 149 ALA A O 1
ATOM 1104 N N . TRP A 1 150 ? -9.972 -3.503 -6.527 1.00 91.25 150 TRP A N 1
ATOM 1105 C CA . TRP A 1 150 ? -11.121 -2.639 -6.262 1.00 91.25 150 TRP A CA 1
ATOM 1106 C C . TRP A 1 150 ? -10.882 -1.204 -6.711 1.00 91.25 150 TRP A C 1
ATOM 1108 O O . TRP A 1 150 ? -11.822 -0.522 -7.108 1.00 91.25 150 TRP A O 1
ATOM 1118 N N . GLY A 1 151 ? -9.633 -0.754 -6.671 1.00 91.12 151 GLY A N 1
ATOM 1119 C CA . GLY A 1 151 ? -9.229 0.567 -7.116 1.00 91.12 151 GLY A CA 1
ATOM 1120 C C . GLY A 1 151 ? -7.718 0.656 -7.246 1.00 91.12 151 GLY A C 1
ATOM 1121 O O . GLY A 1 151 ? -6.974 -0.122 -6.644 1.00 91.12 151 GLY A O 1
ATOM 1122 N N . TYR A 1 152 ? -7.266 1.612 -8.046 1.00 91.38 152 TYR A N 1
ATOM 1123 C CA . TYR A 1 152 ? -5.850 1.929 -8.184 1.00 91.38 152 TYR A CA 1
ATOM 1124 C C . TYR A 1 152 ? -5.670 3.435 -8.252 1.00 91.38 152 TYR A C 1
ATOM 1126 O O . TYR A 1 152 ? -6.481 4.149 -8.842 1.00 91.38 152 TYR A O 1
ATOM 1134 N N . PHE A 1 153 ? -4.588 3.898 -7.651 1.00 93.19 153 PHE A N 1
ATOM 1135 C CA . PHE A 1 153 ? -4.277 5.295 -7.431 1.00 93.19 153 PHE A CA 1
ATOM 1136 C C . PHE A 1 153 ? -2.863 5.504 -7.933 1.00 93.19 153 PHE A C 1
ATOM 1138 O O . PHE A 1 153 ? -1.898 4.889 -7.477 1.00 93.19 153 PHE A O 1
ATOM 1145 N N . TYR A 1 154 ? -2.783 6.309 -8.976 1.00 88.25 154 TYR A N 1
ATOM 1146 C CA . TYR A 1 154 ? -1.615 6.459 -9.809 1.00 88.25 154 TYR A CA 1
ATOM 1147 C C . TYR A 1 154 ? -1.184 7.907 -9.784 1.00 88.25 154 TYR A C 1
ATOM 1149 O O . TYR A 1 154 ? -2.020 8.795 -9.962 1.00 88.25 154 TYR A O 1
ATOM 1157 N N . TYR A 1 155 ? 0.128 8.109 -9.696 1.00 87.88 155 TYR A N 1
ATOM 1158 C CA . TYR A 1 155 ? 0.768 9.397 -9.906 1.00 87.88 155 TYR A CA 1
ATOM 1159 C C . TYR A 1 155 ? 0.444 10.454 -8.828 1.00 87.88 155 TYR A C 1
ATOM 1161 O O . TYR A 1 155 ? -0.713 10.723 -8.509 1.00 87.88 155 TYR A O 1
ATOM 1169 N N . SER A 1 156 ? 1.478 11.117 -8.300 1.00 92.06 156 SER A N 1
ATOM 1170 C CA . SER A 1 156 ? 1.325 12.268 -7.402 1.00 92.06 156 SER A CA 1
ATOM 1171 C C . SER A 1 156 ? 2.276 13.403 -7.773 1.00 92.06 156 SER A C 1
ATOM 1173 O O . SER A 1 156 ? 3.485 13.210 -7.904 1.00 92.06 156 SER A O 1
ATOM 1175 N N . THR A 1 157 ? 1.750 14.626 -7.874 1.00 91.31 157 THR A N 1
ATOM 1176 C CA . THR A 1 157 ? 2.567 15.851 -7.945 1.00 91.31 157 THR A CA 1
ATOM 1177 C C . THR A 1 157 ? 3.118 16.291 -6.589 1.00 91.31 157 THR A C 1
ATOM 1179 O O . THR A 1 157 ? 3.921 17.219 -6.548 1.00 91.31 157 THR A O 1
ATOM 1182 N N . GLY A 1 158 ? 2.637 15.700 -5.492 1.00 91.50 158 GLY A N 1
ATOM 1183 C CA . GLY A 1 158 ? 2.982 16.081 -4.120 1.00 91.50 158 GLY A CA 1
ATOM 1184 C C . GLY A 1 158 ? 3.830 15.056 -3.369 1.00 91.50 158 GLY A C 1
ATOM 1185 O O . GLY A 1 158 ? 4.269 15.354 -2.264 1.00 91.50 158 GLY A O 1
ATOM 1186 N N . GLY A 1 159 ? 4.064 13.871 -3.944 1.00 92.25 159 GLY A N 1
ATOM 1187 C CA . GLY A 1 159 ? 4.815 12.800 -3.280 1.00 92.25 159 GLY A CA 1
ATOM 1188 C C . GLY A 1 159 ? 4.032 12.047 -2.219 1.00 92.25 159 GLY A C 1
ATOM 1189 O O . GLY A 1 159 ? 4.632 11.512 -1.291 1.00 92.25 159 GLY A O 1
ATOM 1190 N N . GLN A 1 160 ? 2.706 12.041 -2.334 1.00 94.06 160 GLN A N 1
ATOM 1191 C CA . GLN A 1 160 ? 1.816 11.372 -1.398 1.00 94.06 160 GLN A CA 1
ATOM 1192 C C . GLN A 1 160 ? 0.607 10.808 -2.138 1.00 94.06 160 GLN A C 1
ATOM 1194 O O . GLN A 1 160 ? 0.080 11.440 -3.052 1.00 94.06 160 GLN A O 1
ATOM 1199 N N . ILE A 1 161 ? 0.155 9.631 -1.728 1.00 95.25 161 ILE A N 1
ATOM 1200 C CA . ILE A 1 161 ? -1.112 9.022 -2.121 1.00 95.25 161 ILE A CA 1
ATOM 1201 C C . ILE A 1 161 ? -1.756 8.511 -0.834 1.00 95.25 161 ILE A C 1
ATOM 1203 O O . ILE A 1 161 ? -1.156 7.699 -0.137 1.00 95.25 161 ILE A O 1
ATOM 1207 N N . SER A 1 162 ? -2.957 8.985 -0.519 1.00 94.00 162 SER A N 1
ATOM 1208 C CA . SER A 1 162 ? -3.747 8.519 0.622 1.00 94.00 162 SER A CA 1
ATOM 1209 C C . SER A 1 162 ? -5.100 8.022 0.139 1.00 94.00 162 SER A C 1
ATOM 1211 O O . SER A 1 162 ? -5.748 8.685 -0.672 1.00 94.00 162 SER A O 1
ATOM 1213 N N . VAL A 1 163 ? -5.501 6.835 0.585 1.00 93.50 163 VAL A N 1
ATOM 1214 C CA . VAL A 1 163 ? -6.723 6.161 0.138 1.00 93.50 163 VAL A CA 1
ATOM 1215 C C . VAL A 1 163 ? -7.362 5.429 1.307 1.00 93.50 163 VAL A C 1
ATOM 1217 O O . VAL A 1 163 ? -6.676 4.681 2.001 1.00 93.50 163 VAL A O 1
ATOM 1220 N N . GLY A 1 164 ? -8.669 5.595 1.500 1.00 91.62 164 GLY A N 1
ATOM 1221 C CA . GLY A 1 164 ? -9.423 4.929 2.560 1.00 91.62 164 GLY A CA 1
ATOM 1222 C C . GLY A 1 164 ? -10.683 4.210 2.086 1.00 91.62 164 GLY A C 1
ATOM 1223 O O . GLY A 1 164 ? -11.267 4.539 1.051 1.00 91.62 164 GLY A O 1
ATOM 1224 N N . THR A 1 165 ? -11.126 3.242 2.890 1.00 90.25 165 THR A N 1
ATOM 1225 C CA . THR A 1 165 ? -12.414 2.527 2.739 1.00 90.25 165 THR A CA 1
ATOM 1226 C C . THR A 1 165 ? -13.633 3.428 2.951 1.00 90.25 165 THR A C 1
ATOM 1228 O O . THR A 1 165 ? -14.758 3.073 2.634 1.00 90.25 165 THR A O 1
ATOM 1231 N N . ASP A 1 166 ? -13.432 4.622 3.498 1.00 87.81 166 ASP A N 1
ATOM 1232 C CA . ASP A 1 166 ? -14.451 5.665 3.628 1.00 87.81 166 ASP A CA 1
ATOM 1233 C C . ASP A 1 166 ? -14.649 6.480 2.335 1.00 87.81 166 ASP A C 1
ATOM 1235 O O . ASP A 1 166 ? -15.469 7.398 2.295 1.00 87.81 166 ASP A O 1
ATOM 1239 N N . GLY A 1 167 ? -13.896 6.162 1.278 1.00 85.00 167 GLY A N 1
ATOM 1240 C CA . GLY A 1 167 ? -13.910 6.880 0.005 1.00 85.00 167 GLY A CA 1
ATOM 1241 C C . GLY A 1 167 ? -12.974 8.076 -0.036 1.00 85.00 167 GLY A C 1
ATOM 1242 O O . GLY A 1 167 ? -12.895 8.742 -1.070 1.00 85.00 167 GLY A O 1
ATOM 1243 N N . THR A 1 168 ? -12.228 8.329 1.041 1.00 86.69 168 THR A N 1
ATOM 1244 C CA . THR A 1 168 ? -11.190 9.351 1.044 1.00 86.69 168 THR A CA 1
ATOM 1245 C C . THR A 1 168 ? -10.115 8.978 0.030 1.00 86.69 168 THR A C 1
ATOM 1247 O O . THR A 1 168 ? -9.658 7.837 -0.058 1.00 86.69 168 THR A O 1
ATOM 1250 N N . THR A 1 169 ? -9.739 9.943 -0.800 1.00 89.38 169 THR A N 1
ATOM 1251 C CA . THR A 1 169 ? -8.656 9.815 -1.772 1.00 89.38 169 THR A CA 1
ATOM 1252 C C . THR A 1 169 ? -7.974 11.171 -1.891 1.00 89.38 169 THR A C 1
ATOM 1254 O O . THR A 1 169 ? -8.591 12.140 -2.334 1.00 89.38 169 THR A O 1
ATOM 1257 N N . GLU A 1 170 ? -6.711 11.244 -1.482 1.00 89.81 170 GLU A N 1
ATOM 1258 C CA . GLU A 1 170 ? -5.927 12.477 -1.444 1.00 89.81 170 GLU A CA 1
ATOM 1259 C C . GLU A 1 170 ? -4.515 12.269 -1.999 1.00 89.81 170 GLU A C 1
ATOM 1261 O O . GLU A 1 170 ? -3.987 11.158 -2.065 1.00 89.81 170 GLU A O 1
ATOM 1266 N N . GLY A 1 171 ? -3.887 13.366 -2.423 1.00 87.38 171 GLY A N 1
ATOM 1267 C CA . GLY A 1 171 ? -2.497 13.385 -2.884 1.00 87.38 171 GLY A CA 1
ATOM 1268 C C . GLY A 1 171 ? -2.252 12.789 -4.278 1.00 87.38 171 GLY A C 1
ATOM 1269 O O . GLY A 1 171 ? -1.282 13.177 -4.933 1.00 87.38 171 GLY A O 1
ATOM 1270 N N . ASN A 1 172 ? -3.124 11.918 -4.790 1.00 87.56 172 ASN A N 1
ATOM 1271 C CA . ASN A 1 172 ? -3.023 11.399 -6.154 1.00 87.56 172 ASN A CA 1
ATOM 1272 C C . ASN A 1 172 ? -3.584 12.386 -7.199 1.00 87.56 172 ASN A C 1
ATOM 1274 O O . ASN A 1 172 ? -4.381 13.275 -6.910 1.00 87.56 172 ASN A O 1
ATOM 1278 N N . THR A 1 173 ? -3.158 12.230 -8.452 1.00 86.31 173 THR A N 1
ATOM 1279 C CA . THR A 1 173 ? -3.688 12.999 -9.597 1.00 86.31 173 THR A CA 1
ATOM 1280 C C . THR A 1 173 ? -4.541 12.136 -10.527 1.00 86.31 173 THR A C 1
ATOM 1282 O O . THR A 1 173 ? -5.337 12.661 -11.307 1.00 86.31 173 THR A O 1
ATOM 1285 N N . TYR A 1 174 ? -4.396 10.812 -10.459 1.00 85.56 174 TYR A N 1
ATOM 1286 C CA . TYR A 1 174 ? -5.163 9.878 -11.270 1.00 85.56 174 TYR A CA 1
ATOM 1287 C C . TYR A 1 174 ? -5.507 8.605 -10.490 1.00 85.56 174 TYR A C 1
ATOM 1289 O O . TYR A 1 174 ? -4.794 8.202 -9.571 1.00 85.56 174 TYR A O 1
ATOM 1297 N N . GLY A 1 175 ? -6.605 7.956 -10.867 1.00 83.81 175 GLY A N 1
ATOM 1298 C CA . GLY A 1 175 ? -7.084 6.740 -10.218 1.00 83.81 175 GLY A CA 1
ATOM 1299 C C . GLY A 1 175 ? -8.404 6.918 -9.478 1.00 83.81 175 GLY A C 1
ATOM 1300 O O . GLY A 1 175 ? -8.968 8.010 -9.436 1.00 83.81 175 GLY A O 1
ATOM 1301 N N . GLY A 1 176 ? -8.906 5.814 -8.941 1.00 87.94 176 GLY A N 1
ATOM 1302 C CA . GLY A 1 176 ? -10.187 5.761 -8.254 1.00 87.94 176 GLY A CA 1
ATOM 1303 C C . GLY A 1 176 ? -10.647 4.336 -7.982 1.00 87.94 176 GLY A C 1
ATOM 1304 O O . GLY A 1 176 ? -10.046 3.360 -8.441 1.00 87.94 176 GLY A O 1
ATOM 1305 N N . TRP A 1 177 ? -11.745 4.249 -7.242 1.00 89.88 177 TRP A N 1
ATOM 1306 C CA . TRP A 1 177 ? -12.488 3.018 -7.027 1.00 89.88 177 TRP A CA 1
ATOM 1307 C C . TRP A 1 177 ? -13.237 2.624 -8.304 1.00 89.88 177 TRP A C 1
ATOM 1309 O O . TRP A 1 177 ? -13.817 3.464 -8.990 1.00 89.88 177 TRP A O 1
ATOM 1319 N N . TYR A 1 178 ? -13.193 1.341 -8.649 1.00 86.44 178 TYR A N 1
ATOM 1320 C CA . TYR A 1 178 ? -13.939 0.773 -9.772 1.00 86.44 178 TYR A CA 1
ATOM 1321 C C . TYR A 1 178 ? -15.383 0.421 -9.406 1.00 86.44 178 TYR A C 1
ATOM 1323 O O . TYR A 1 178 ? -16.216 0.271 -10.299 1.00 86.44 178 TYR A O 1
ATOM 1331 N N . TYR A 1 179 ? -15.661 0.262 -8.114 1.00 76.50 179 TYR A N 1
ATOM 1332 C CA . TYR A 1 179 ? -16.992 0.009 -7.575 1.00 76.50 179 TYR A CA 1
ATOM 1333 C C . TYR A 1 179 ? -17.623 1.322 -7.097 1.00 76.50 179 TYR A C 1
ATOM 1335 O O . TYR A 1 179 ? -16.902 2.254 -6.742 1.00 76.50 179 TYR A O 1
ATOM 1343 N N . ASP A 1 180 ? -18.961 1.392 -7.118 1.00 68.19 180 ASP A N 1
ATOM 1344 C CA . ASP A 1 180 ? -19.717 2.595 -6.726 1.00 68.19 180 ASP A CA 1
ATOM 1345 C C . ASP A 1 180 ? -19.448 2.999 -5.267 1.00 68.19 180 ASP A C 1
ATOM 1347 O O . ASP A 1 180 ? -19.442 4.190 -4.960 1.00 68.19 180 ASP A O 1
ATOM 1351 N N . ASP A 1 181 ? -19.166 2.012 -4.412 1.00 75.88 181 ASP A N 1
ATOM 1352 C CA . ASP A 1 181 ? -18.730 2.201 -3.034 1.00 75.88 181 ASP A CA 1
ATOM 1353 C C . ASP A 1 181 ? -17.350 1.542 -2.829 1.00 75.88 181 ASP A C 1
ATOM 1355 O O . ASP A 1 181 ? -17.127 0.418 -3.304 1.00 75.88 181 ASP A O 1
ATOM 1359 N N . PRO A 1 182 ? -16.420 2.217 -2.129 1.00 79.31 182 PRO A N 1
ATOM 1360 C CA . PRO A 1 182 ? -15.217 1.590 -1.603 1.00 79.31 182 PRO A CA 1
ATOM 1361 C C . PRO A 1 182 ? -15.562 0.384 -0.700 1.00 79.31 182 PRO A C 1
ATOM 1363 O O . PRO A 1 182 ? -16.627 0.367 -0.079 1.00 79.31 182 PRO A O 1
ATOM 1366 N N . PRO A 1 183 ? -14.680 -0.623 -0.650 1.00 71.94 183 PRO A N 1
ATOM 1367 C CA . PRO A 1 183 ? -14.844 -1.861 0.114 1.00 71.94 183 PRO A CA 1
ATOM 1368 C C . PRO A 1 183 ? -14.804 -1.651 1.631 1.00 71.94 183 PRO A C 1
ATOM 1370 O O . PRO A 1 183 ? -14.093 -0.728 2.086 1.00 71.94 183 PRO A O 1
#

Radius of gyration: 26.4 Å; Cα contacts (8 Å, |Δi|>4): 270; chains: 1; bounding box: 52×35×89 Å

Secondary structure (DSSP, 8-state):
--HHHHHHHHHHHHHHHHHHHHHHTTS-S-TTTTSGGG-SS-SS--BSSGGG-SS---SSTTTPEE-GGG---SS------B---TT--S--SS-GGG---EE--PPTT---EEEEE---TT--HHHHTS-EEEE--TTTT--BTTBS-SEEEE--SSSEEEEETTS-EES-SEEEESSSS--

pLDDT: mean 78.56, std 15.92, range [42.31, 95.25]

Sequence (183 aa):
MNENATRSVNLTLLMIVSVCLPMLGAIDAPAELDRAGERGETSGSCSGPDACRGTDAGNTLATHHNLTDDFSWTGTETITYYGDASAATSFSSTSDDNADGYLLELPYGYGYTVELSWNHTGASFYENYAFMVSLGPGDGSMVSYYSGAWGYFYYSTGGQISVGTDGTTEGNTYGGWYYDDPP

Mean predicted aligned error: 13.24 Å